Protein AF-A0A813E4D7-F1 (afdb_monomer)

pLDDT: mean 72.16, std 17.3, range [39.22, 97.69]

Sequence (214 aa):
DERDSQVSREAEGHELAAGGEGNDALRSAAAAAMRLCAADRNQAVPAAVQTLLAASEDPAEAAKMLASSVQAATSRLPAATAPLLAQVAQEIKDQQRSSSKVTQDDEDIDDDESDDQGGQHFMLGPIKVPLAMLISIANGLEPDDLTPAAGTCKSLCIAININLQYTYFLIRLLRLIVLGPELARAMGQEEESSSAGSSDGGESSTEASSGCHG

Radius of gyration: 27.21 Å; Cα contacts (8 Å, |Δi|>4): 88; chains: 1; bounding box: 74×68×94 Å

Organism: Polarella glacialis (NCBI:txid89957)

Solvent-accessible surface area (backbone atoms only — not comparable to full-atom values): 13618 Å² total; per-residue (Å²): 144,88,85,86,88,87,87,86,88,89,86,82,83,86,77,80,72,81,75,48,64,69,51,53,53,53,47,52,49,53,54,54,57,66,69,44,54,71,67,59,42,66,56,46,47,55,54,50,55,51,54,54,34,71,72,39,97,51,40,70,61,49,41,54,53,51,46,53,49,48,57,60,43,61,81,75,46,64,78,88,49,47,68,58,48,52,49,52,52,49,45,48,52,52,51,52,56,60,63,68,68,73,79,84,82,81,78,92,79,83,86,78,96,68,86,78,81,64,78,74,73,55,58,65,77,95,42,75,53,58,67,70,56,49,40,53,53,51,71,70,49,53,79,82,49,48,58,61,48,40,73,73,30,85,64,50,34,53,40,45,50,50,51,52,48,50,54,51,48,52,52,53,48,52,46,42,68,75,60,33,71,67,48,58,56,53,53,54,53,53,59,54,60,66,71,73,72,80,83,81,81,84,80,82,81,81,82,82,85,79,88,82,92,133

Mean predicted aligned error: 18.85 Å

Foldseek 3Di:
DPPDDPDDDDDDDPPDPPVPPVLVLLQVLLVLLVPDDPVLSLVLLLVLLVVLLVPDPHSLVSLVVQLVVLVVVCVSYDPVSVVSSVSNNVSSVVVNVVVVVPPDDDDDDDDDPDDCPPPDQDDPDPDRDDLVVLLVVLVPDDPVRLVVVCVPDPVNVVSNVVVVVVVVSVVVSSCCSNVPCVVVVVVVVVVVVVVVPDPDDPPDDDDDDDDDDD

Structure (mmCIF, N/CA/C/O backbone):
data_AF-A0A813E4D7-F1
#
_entry.id   AF-A0A813E4D7-F1
#
loop_
_atom_site.group_PDB
_atom_site.id
_atom_site.type_symbol
_atom_site.label_atom_id
_atom_site.label_alt_id
_atom_site.label_comp_id
_atom_site.label_asym_id
_atom_site.label_entity_id
_atom_site.label_seq_id
_atom_site.pdbx_PDB_ins_code
_atom_site.Cartn_x
_atom_site.Cartn_y
_atom_site.Cartn_z
_atom_site.occupancy
_atom_site.B_iso_or_equiv
_atom_site.auth_seq_id
_atom_site.auth_comp_id
_atom_site.auth_asym_id
_atom_site.auth_atom_id
_atom_site.pdbx_PDB_model_num
ATOM 1 N N . ASP A 1 1 ? -31.738 48.029 -35.192 1.00 53.16 1 ASP A N 1
ATOM 2 C CA . ASP A 1 1 ? -31.715 48.066 -33.724 1.00 53.16 1 ASP A CA 1
ATOM 3 C C . ASP A 1 1 ? -32.288 46.762 -33.171 1.00 53.16 1 ASP A C 1
ATOM 5 O O . ASP A 1 1 ? -33.331 46.763 -32.545 1.00 53.16 1 ASP A O 1
ATOM 9 N N . GLU A 1 2 ? -31.679 45.618 -33.522 1.00 51.72 2 GLU A N 1
ATOM 10 C CA . GLU A 1 2 ? -32.179 44.282 -33.123 1.00 51.72 2 GLU A CA 1
ATOM 11 C C . GLU A 1 2 ? -31.131 43.179 -33.417 1.00 51.72 2 GLU A C 1
ATOM 13 O O . GLU A 1 2 ? -31.387 42.215 -34.135 1.00 51.72 2 GLU A O 1
ATOM 18 N N . ARG A 1 3 ? -29.889 43.347 -32.938 1.00 51.50 3 ARG A N 1
ATOM 19 C CA . ARG A 1 3 ? -28.831 42.316 -33.035 1.00 51.50 3 ARG A CA 1
ATOM 20 C C . ARG A 1 3 ? -27.827 42.404 -31.882 1.00 51.50 3 ARG A C 1
ATOM 22 O O . ARG A 1 3 ? -26.655 42.639 -32.122 1.00 51.50 3 ARG A O 1
ATOM 29 N N . ASP A 1 4 ? -28.282 42.208 -30.651 1.00 55.97 4 ASP A N 1
ATOM 30 C CA . ASP A 1 4 ? -27.382 41.997 -29.508 1.00 55.97 4 ASP A CA 1
ATOM 31 C C . ASP A 1 4 ? -28.145 41.292 -28.385 1.00 55.97 4 ASP A C 1
ATOM 33 O O . ASP A 1 4 ? -28.748 41.956 -27.551 1.00 55.97 4 ASP A O 1
ATOM 37 N N . SER A 1 5 ? -28.207 39.950 -28.387 1.00 57.62 5 SER A N 1
ATOM 38 C CA . SER A 1 5 ? -28.670 39.203 -27.197 1.00 57.62 5 SER A CA 1
ATOM 39 C C . SER A 1 5 ? -28.467 37.677 -27.233 1.00 57.62 5 SER A C 1
ATOM 41 O O . SER A 1 5 ? -29.251 36.941 -26.640 1.00 57.62 5 SER A O 1
ATOM 43 N N . GLN A 1 6 ? -27.424 37.157 -27.889 1.00 52.34 6 GLN A N 1
ATOM 44 C CA . GLN A 1 6 ? -27.112 35.715 -27.839 1.00 52.34 6 GLN A CA 1
ATOM 45 C C . GLN A 1 6 ? -25.605 35.445 -27.760 1.00 52.34 6 GLN A C 1
ATOM 47 O O . GLN A 1 6 ? -25.018 34.895 -28.681 1.00 52.34 6 GLN A O 1
ATOM 52 N N . VAL A 1 7 ? -24.968 35.817 -26.648 1.00 55.00 7 VAL A N 1
ATOM 53 C CA . VAL A 1 7 ? -23.654 35.274 -26.254 1.00 55.00 7 VAL A CA 1
ATOM 54 C C . VAL A 1 7 ? -23.629 35.158 -24.733 1.00 55.00 7 VAL A C 1
ATOM 56 O O . VAL A 1 7 ? -23.126 36.040 -24.047 1.00 55.00 7 VAL A O 1
ATOM 59 N N . SER A 1 8 ? -24.260 34.128 -24.173 1.00 61.81 8 SER A N 1
ATOM 60 C CA . SER A 1 8 ? -24.086 33.734 -22.767 1.00 61.81 8 SER A CA 1
ATOM 61 C C . SER A 1 8 ? -24.769 32.391 -22.525 1.00 61.81 8 SER A C 1
ATOM 63 O O . SER A 1 8 ? -25.976 32.299 -22.741 1.00 61.81 8 SER A O 1
ATOM 65 N N . ARG A 1 9 ? -24.002 31.426 -21.992 1.00 53.41 9 ARG A N 1
ATOM 66 C CA . ARG A 1 9 ? -24.388 30.120 -21.402 1.00 53.41 9 ARG A CA 1
ATOM 67 C C . ARG A 1 9 ? -24.014 28.866 -22.192 1.00 53.41 9 ARG A C 1
ATOM 69 O O . ARG A 1 9 ? -24.889 28.078 -22.506 1.00 53.41 9 ARG A O 1
ATOM 76 N N . GLU A 1 10 ? -22.718 28.627 -22.372 1.00 49.84 10 GLU A N 1
ATOM 77 C CA . GLU A 1 10 ? -22.165 27.263 -22.480 1.00 49.84 10 GLU A CA 1
ATOM 78 C C . GLU A 1 10 ? -20.762 27.242 -21.844 1.00 49.84 10 GLU A C 1
ATOM 80 O O . GLU A 1 10 ? -19.757 27.193 -22.542 1.00 49.84 10 GLU A O 1
ATOM 85 N N . ALA A 1 11 ? -20.665 27.396 -20.517 1.00 55.44 11 ALA A N 1
ATOM 86 C CA . ALA A 1 11 ? -19.379 27.301 -19.806 1.00 55.44 11 ALA A CA 1
ATOM 87 C C . ALA A 1 11 ? -19.515 26.886 -18.327 1.00 55.44 11 ALA A C 1
ATOM 89 O O . ALA A 1 11 ? -18.731 27.322 -17.493 1.00 55.44 11 ALA A O 1
ATOM 90 N N . GLU A 1 12 ? -20.502 26.060 -17.977 1.00 54.22 12 GLU A N 1
ATOM 91 C CA . GLU A 1 12 ? -20.596 25.469 -16.634 1.00 54.22 12 GLU A CA 1
ATOM 92 C C . GLU A 1 12 ? -21.012 24.002 -16.775 1.00 54.22 12 GLU A C 1
ATOM 94 O O . GLU A 1 12 ? -22.124 23.714 -17.215 1.00 54.22 12 GLU A O 1
ATOM 99 N N . GLY A 1 13 ? -20.103 23.073 -16.458 1.00 46.56 13 GLY A N 1
ATOM 100 C CA . GLY A 1 13 ? -20.429 21.643 -16.455 1.00 46.56 13 GLY A CA 1
ATOM 101 C C . GLY A 1 13 ? -19.280 20.641 -16.600 1.00 46.56 13 GLY A C 1
ATOM 102 O O . GLY A 1 13 ? -19.564 19.470 -16.823 1.00 46.56 13 GLY A O 1
ATOM 103 N N . HIS A 1 14 ? -18.009 21.039 -16.487 1.00 39.22 14 HIS A N 1
ATOM 104 C CA . HIS A 1 14 ? -16.896 20.088 -16.344 1.00 39.22 14 HIS A CA 1
ATOM 105 C C . HIS A 1 14 ? -16.458 20.044 -14.873 1.00 39.22 14 HIS A C 1
ATOM 107 O O . HIS A 1 14 ? -15.438 20.592 -14.468 1.00 39.22 14 HIS A O 1
ATOM 113 N N . GLU A 1 15 ? -17.314 19.446 -14.046 1.00 43.62 15 GLU A N 1
ATOM 114 C CA . GLU A 1 15 ? -17.043 19.168 -12.638 1.00 43.62 15 GLU A CA 1
ATOM 115 C C . GLU A 1 15 ? -16.167 17.901 -12.548 1.00 43.62 15 GLU A C 1
ATOM 117 O O . GLU A 1 15 ? -16.651 16.775 -12.614 1.00 43.62 15 GLU A O 1
ATOM 122 N N . LEU A 1 16 ? -14.849 18.122 -12.519 1.00 42.53 16 LEU A N 1
ATOM 123 C CA . LEU A 1 16 ? -13.785 17.332 -11.876 1.00 42.53 16 LEU A CA 1
ATOM 124 C C . LEU A 1 16 ? -14.118 15.863 -11.519 1.00 42.53 16 LEU A C 1
ATOM 126 O O . LEU A 1 16 ? -14.364 15.517 -10.363 1.00 42.53 16 LEU A O 1
ATOM 130 N N . ALA A 1 17 ? -14.013 14.964 -12.501 1.00 45.81 17 ALA A N 1
ATOM 131 C CA . ALA A 1 17 ? -14.116 13.510 -12.316 1.00 45.81 17 ALA A CA 1
ATOM 132 C C . ALA A 1 17 ? -12.767 12.812 -11.995 1.00 45.81 17 ALA A C 1
ATOM 134 O O . ALA A 1 17 ? -12.674 11.588 -12.059 1.00 45.81 17 ALA A O 1
ATOM 135 N N . ALA A 1 18 ? -11.716 13.553 -11.621 1.00 50.88 18 ALA A N 1
ATOM 136 C CA . ALA A 1 18 ? -10.359 13.012 -11.428 1.00 50.88 18 ALA A CA 1
ATOM 137 C C . ALA A 1 18 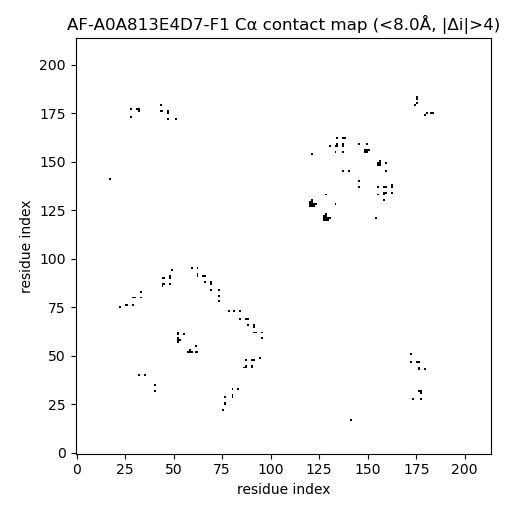? -10.164 12.185 -10.132 1.00 50.88 18 ALA A C 1
ATOM 139 O O . ALA A 1 18 ? -9.160 11.498 -9.962 1.00 50.88 18 ALA A O 1
ATOM 140 N N . GLY A 1 19 ? -11.136 12.185 -9.209 1.00 54.81 19 GLY A N 1
ATOM 141 C CA . GLY A 1 19 ? -11.093 11.382 -7.973 1.00 54.81 19 GLY A CA 1
ATOM 142 C C . GLY A 1 19 ? -11.593 9.931 -8.107 1.00 54.81 19 GLY A C 1
ATOM 143 O O . GLY A 1 19 ? -11.586 9.187 -7.118 1.00 54.81 19 GLY A O 1
ATOM 144 N N . GLY A 1 20 ? -12.078 9.527 -9.287 1.00 61.28 20 GLY A N 1
ATOM 145 C CA . GLY A 1 20 ? -12.737 8.233 -9.510 1.00 61.28 20 GLY A CA 1
ATOM 146 C C . GLY A 1 20 ? -11.776 7.052 -9.675 1.00 61.28 20 GLY A C 1
ATOM 147 O O . GLY A 1 20 ? -11.922 6.036 -8.996 1.00 61.28 20 GLY A O 1
ATOM 148 N N . GLU A 1 21 ? -10.739 7.196 -10.501 1.00 71.88 21 GLU A N 1
ATOM 149 C CA . GLU A 1 21 ? -9.915 6.056 -10.939 1.00 71.88 21 GLU A CA 1
ATOM 150 C C . GLU A 1 21 ? -9.160 5.372 -9.789 1.00 71.88 21 GLU A C 1
ATOM 152 O O . GLU A 1 21 ? -9.131 4.142 -9.688 1.00 71.88 21 GLU A O 1
ATOM 157 N N . GLY A 1 22 ? -8.621 6.152 -8.847 1.00 74.00 22 GLY A N 1
ATOM 158 C CA . GLY A 1 22 ? -7.945 5.603 -7.667 1.00 74.00 22 GLY A CA 1
ATOM 159 C C . GLY A 1 22 ? -8.893 4.854 -6.718 1.00 74.00 22 GLY A C 1
ATOM 160 O O . GLY A 1 22 ? -8.492 3.889 -6.064 1.00 74.00 22 GLY A O 1
ATOM 161 N N . ASN A 1 23 ? -10.166 5.263 -6.648 1.00 80.38 23 ASN A N 1
ATOM 162 C CA . ASN A 1 23 ? -11.187 4.565 -5.861 1.00 80.38 23 ASN A CA 1
ATOM 163 C C . ASN A 1 23 ? -11.533 3.204 -6.468 1.00 80.38 23 ASN A C 1
ATOM 165 O O . ASN A 1 23 ? -11.668 2.221 -5.733 1.00 80.38 23 ASN A O 1
ATOM 169 N N . ASP A 1 24 ? -11.659 3.146 -7.789 1.00 84.19 24 ASP A N 1
ATOM 170 C CA . ASP A 1 24 ? -12.064 1.936 -8.498 1.00 84.19 24 ASP A CA 1
ATOM 171 C C . ASP A 1 24 ? -10.963 0.877 -8.481 1.00 84.19 24 ASP A C 1
ATOM 173 O O . ASP A 1 24 ? -11.240 -0.296 -8.214 1.00 84.19 24 ASP A O 1
ATOM 177 N N . ALA A 1 25 ? -9.702 1.287 -8.641 1.00 81.88 25 ALA A N 1
ATOM 178 C CA . ALA A 1 25 ? -8.556 0.393 -8.496 1.00 81.88 25 ALA A CA 1
ATOM 179 C C . ALA A 1 25 ? -8.476 -0.211 -7.081 1.00 81.88 25 ALA A C 1
ATOM 181 O O . ALA A 1 25 ? -8.335 -1.428 -6.930 1.00 81.88 25 ALA A O 1
ATOM 182 N N . LEU A 1 26 ? -8.646 0.614 -6.038 1.00 84.88 26 LEU A N 1
ATOM 183 C CA . LEU A 1 26 ? -8.643 0.163 -4.643 1.00 84.88 26 LEU A CA 1
ATOM 184 C C . LEU A 1 26 ? -9.791 -0.818 -4.360 1.00 84.88 26 LEU A C 1
ATOM 186 O O . LEU A 1 26 ? -9.589 -1.847 -3.713 1.00 84.88 26 LEU A O 1
ATOM 190 N N . ARG A 1 27 ? -10.994 -0.532 -4.873 1.00 89.31 27 ARG A N 1
ATOM 191 C CA . ARG A 1 27 ? -12.163 -1.418 -4.751 1.00 89.31 27 ARG A CA 1
ATOM 192 C C . ARG A 1 27 ? -11.959 -2.739 -5.478 1.00 89.31 27 ARG A C 1
ATOM 194 O O . ARG A 1 27 ? -12.266 -3.789 -4.914 1.00 89.31 27 ARG A O 1
ATOM 201 N N . SER A 1 28 ? -11.421 -2.697 -6.693 1.00 90.19 28 SER A N 1
ATOM 202 C CA . SER A 1 28 ? -11.114 -3.885 -7.491 1.00 90.19 28 SER A CA 1
ATOM 203 C C . SER A 1 28 ? -10.091 -4.779 -6.787 1.00 90.19 28 SER A C 1
ATOM 205 O O . SER A 1 28 ? -10.312 -5.983 -6.639 1.00 90.19 28 SER A O 1
ATOM 207 N N . ALA A 1 29 ? -9.020 -4.188 -6.252 1.00 88.25 29 ALA A N 1
ATOM 208 C CA . ALA A 1 29 ? -7.998 -4.925 -5.523 1.00 88.25 29 ALA A CA 1
ATOM 209 C C . ALA A 1 29 ? -8.527 -5.519 -4.207 1.00 88.25 29 ALA A C 1
ATOM 211 O O . ALA A 1 29 ? -8.283 -6.690 -3.916 1.00 88.25 29 ALA A O 1
ATOM 212 N N . ALA A 1 30 ? -9.321 -4.761 -3.442 1.00 90.56 30 ALA A N 1
ATOM 213 C CA . ALA A 1 30 ? -9.962 -5.273 -2.233 1.00 90.56 30 ALA A CA 1
ATOM 214 C C . ALA A 1 30 ? -10.924 -6.431 -2.549 1.00 90.56 30 ALA A C 1
ATOM 216 O O . ALA A 1 30 ? -10.943 -7.437 -1.840 1.00 90.56 30 ALA A O 1
ATOM 217 N N . ALA A 1 31 ? -11.683 -6.336 -3.645 1.00 91.75 31 ALA A N 1
ATOM 218 C CA . ALA A 1 31 ? -12.546 -7.418 -4.104 1.00 91.75 31 ALA A CA 1
ATOM 219 C C . ALA A 1 31 ? -11.741 -8.665 -4.501 1.00 91.75 31 ALA A C 1
ATOM 221 O O . ALA A 1 31 ? -12.132 -9.775 -4.147 1.00 91.75 31 ALA A O 1
ATOM 222 N N . ALA A 1 32 ? -10.607 -8.502 -5.189 1.00 91.12 32 ALA A N 1
ATOM 223 C CA . ALA A 1 32 ? -9.713 -9.608 -5.527 1.00 91.12 32 ALA A CA 1
ATOM 224 C C . ALA A 1 32 ? -9.143 -10.288 -4.270 1.00 91.12 32 ALA A C 1
ATOM 226 O O . ALA A 1 32 ? -9.229 -11.509 -4.152 1.00 91.12 32 ALA A O 1
ATOM 227 N N . ALA A 1 33 ? -8.669 -9.515 -3.290 1.00 92.12 33 ALA A N 1
ATOM 228 C CA . ALA A 1 33 ? -8.157 -10.051 -2.029 1.00 92.12 33 ALA A CA 1
ATOM 229 C C . ALA A 1 33 ? -9.233 -10.809 -1.228 1.00 92.12 33 ALA A C 1
ATOM 231 O O . ALA A 1 33 ? -8.952 -11.830 -0.602 1.00 92.12 33 ALA A O 1
ATOM 232 N N . MET A 1 34 ? -10.489 -10.356 -1.281 1.00 95.06 34 MET A N 1
ATOM 233 C CA . MET A 1 34 ? -11.612 -11.042 -0.635 1.00 95.06 34 MET A CA 1
ATOM 234 C C . MET A 1 34 ? -12.033 -12.340 -1.339 1.00 95.06 34 MET A C 1
ATOM 236 O O . MET A 1 34 ? -12.688 -13.167 -0.704 1.00 95.06 34 MET A O 1
ATOM 240 N N . ARG A 1 35 ? -11.660 -12.546 -2.612 1.00 96.00 35 ARG A N 1
ATOM 241 C CA . ARG A 1 35 ? -11.868 -13.824 -3.324 1.00 96.00 35 ARG A CA 1
ATOM 242 C C . ARG A 1 35 ? -10.864 -14.898 -2.911 1.00 96.00 35 ARG A C 1
ATOM 244 O O . ARG A 1 35 ? -11.140 -16.075 -3.125 1.00 96.00 35 ARG A O 1
ATOM 251 N N . LEU A 1 36 ? -9.733 -14.514 -2.318 1.00 93.25 36 LEU A N 1
ATOM 252 C CA . LEU A 1 36 ? -8.792 -15.469 -1.744 1.00 93.25 36 LEU A CA 1
ATOM 253 C C . LEU A 1 36 ? -9.431 -16.179 -0.550 1.00 93.25 36 LEU A C 1
ATOM 255 O O . LEU A 1 36 ? -10.150 -15.570 0.261 1.00 93.25 36 LEU A O 1
AT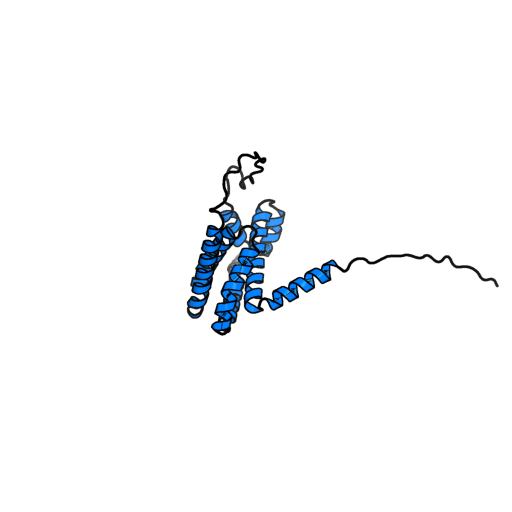OM 259 N N . CYS A 1 37 ? -9.130 -17.471 -0.416 1.00 96.25 37 CYS A N 1
ATOM 260 C CA . CYS A 1 37 ? -9.562 -18.212 0.754 1.00 96.25 37 CYS A CA 1
ATOM 261 C C . CYS A 1 37 ? -8.906 -17.621 2.017 1.00 96.25 37 CYS A C 1
ATOM 263 O O . CYS A 1 37 ? -7.867 -16.958 1.960 1.00 96.25 37 CYS A O 1
ATOM 265 N N . ALA A 1 38 ? -9.539 -17.811 3.176 1.00 94.25 38 ALA A N 1
ATOM 266 C CA . ALA A 1 38 ? -9.067 -17.192 4.414 1.00 94.25 38 ALA A CA 1
ATOM 267 C C . ALA A 1 38 ? -7.637 -17.629 4.783 1.00 94.25 38 ALA A C 1
ATOM 269 O O . ALA A 1 38 ? -6.872 -16.810 5.280 1.00 94.25 38 ALA A O 1
ATOM 270 N N . ALA A 1 39 ? -7.272 -18.886 4.506 1.00 94.69 39 ALA A N 1
ATOM 271 C CA . ALA A 1 39 ? -5.929 -19.402 4.761 1.00 94.69 39 ALA A CA 1
ATOM 272 C C . ALA A 1 39 ? -4.870 -18.660 3.929 1.00 94.69 39 ALA A C 1
ATOM 274 O O . ALA A 1 39 ? -3.937 -18.102 4.503 1.00 94.69 39 ALA A O 1
ATOM 275 N N . ASP A 1 40 ? -5.073 -18.561 2.611 1.00 94.94 40 ASP A N 1
ATOM 276 C CA . ASP A 1 40 ? -4.145 -17.868 1.708 1.00 94.94 40 ASP A CA 1
ATOM 277 C C . ASP A 1 40 ? -4.011 -16.393 2.078 1.00 94.94 40 ASP A C 1
ATOM 279 O O . ASP A 1 40 ? -2.912 -15.850 2.130 1.00 94.94 40 ASP A O 1
ATOM 283 N N . ARG A 1 41 ? -5.131 -15.740 2.404 1.00 94.88 41 ARG A N 1
ATOM 284 C CA . ARG A 1 41 ? -5.137 -14.336 2.823 1.00 94.88 41 ARG A CA 1
ATOM 285 C C . ARG A 1 41 ? -4.347 -14.124 4.113 1.00 94.88 41 ARG A C 1
ATOM 287 O O . ARG A 1 41 ? -3.557 -13.189 4.193 1.00 94.88 41 ARG A O 1
ATOM 294 N N . ASN A 1 42 ? -4.537 -15.002 5.098 1.00 93.62 42 ASN A N 1
ATOM 295 C CA . ASN A 1 42 ? -3.839 -14.927 6.379 1.00 93.62 42 ASN A CA 1
ATOM 296 C C . ASN A 1 42 ? -2.329 -15.126 6.242 1.00 93.62 42 ASN A C 1
ATOM 298 O O . ASN A 1 42 ? -1.582 -14.586 7.049 1.00 93.62 42 ASN A O 1
ATOM 302 N N . GLN A 1 43 ? -1.887 -15.871 5.230 1.00 94.31 43 GLN A N 1
ATOM 303 C CA . GLN A 1 43 ? -0.472 -16.032 4.916 1.00 94.31 43 GLN A CA 1
ATOM 304 C C . GLN A 1 43 ? 0.073 -14.873 4.068 1.00 94.31 43 GLN A C 1
ATOM 306 O O . GLN A 1 43 ? 1.193 -14.415 4.289 1.00 94.31 43 GLN A O 1
ATOM 311 N N . ALA A 1 44 ? -0.711 -14.384 3.105 1.00 92.75 44 ALA A N 1
ATOM 312 C CA . ALA A 1 44 ? -0.288 -13.352 2.166 1.00 92.75 44 ALA A CA 1
ATOM 313 C C . ALA A 1 44 ? -0.169 -11.966 2.814 1.00 92.75 44 ALA A C 1
ATOM 315 O O . ALA A 1 44 ? 0.738 -11.215 2.465 1.00 92.75 44 ALA A O 1
ATOM 316 N N . VAL A 1 45 ? -1.058 -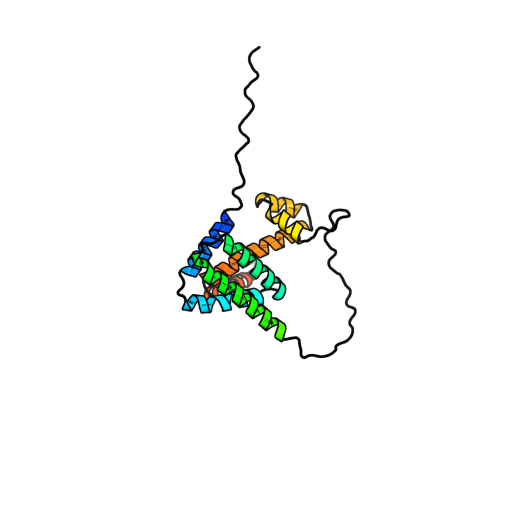11.619 3.753 1.00 95.81 45 VAL A N 1
ATOM 317 C CA . VAL A 1 45 ? -1.067 -10.288 4.384 1.00 95.81 45 VAL A CA 1
ATOM 318 C C . VAL A 1 45 ? 0.241 -9.988 5.138 1.00 95.81 45 VAL A C 1
ATOM 320 O O . VAL A 1 45 ? 0.848 -8.964 4.818 1.00 95.81 45 VAL A O 1
ATOM 323 N N . PRO A 1 46 ? 0.738 -10.853 6.049 1.00 95.56 46 PRO A N 1
ATOM 324 C CA . PRO A 1 46 ? 2.028 -10.648 6.713 1.00 95.56 46 PRO A CA 1
ATOM 325 C C . PRO A 1 46 ? 3.192 -10.490 5.739 1.00 95.56 46 PRO A C 1
ATOM 327 O O . PRO A 1 46 ? 3.949 -9.524 5.822 1.00 95.56 46 PRO A O 1
ATOM 330 N N . ALA A 1 47 ? 3.286 -11.393 4.759 1.00 92.44 47 ALA A N 1
ATOM 331 C CA . ALA A 1 47 ? 4.353 -11.363 3.767 1.00 92.44 47 ALA A CA 1
ATOM 332 C C . ALA A 1 47 ? 4.328 -10.071 2.933 1.00 92.44 47 ALA A C 1
ATOM 334 O O . ALA A 1 47 ? 5.377 -9.477 2.682 1.00 92.44 47 ALA A O 1
ATOM 335 N N . ALA A 1 48 ? 3.142 -9.604 2.534 1.00 93.25 48 ALA A N 1
ATOM 336 C CA . ALA A 1 48 ? 2.995 -8.374 1.764 1.00 93.25 48 ALA A CA 1
ATOM 337 C C . ALA A 1 48 ? 3.391 -7.136 2.579 1.00 93.25 48 ALA A C 1
ATOM 339 O O . ALA A 1 48 ? 4.145 -6.303 2.080 1.00 93.25 48 ALA A O 1
ATOM 340 N N . VAL A 1 49 ? 2.936 -7.026 3.834 1.00 95.38 49 VAL A N 1
ATOM 341 C CA . VAL A 1 49 ? 3.304 -5.902 4.712 1.00 95.38 49 VAL A CA 1
ATOM 342 C C . VAL A 1 49 ? 4.810 -5.890 4.959 1.00 95.38 49 VAL A C 1
ATOM 344 O O . VAL A 1 49 ? 5.444 -4.855 4.773 1.00 95.38 49 VAL A O 1
ATOM 347 N N . GLN A 1 50 ? 5.400 -7.038 5.297 1.00 94.75 50 GLN A N 1
ATOM 348 C CA . GLN A 1 50 ? 6.843 -7.153 5.499 1.00 94.75 50 GLN A CA 1
ATOM 349 C C . GLN A 1 50 ? 7.628 -6.749 4.245 1.00 94.75 50 GLN A C 1
ATOM 351 O O . GLN A 1 50 ? 8.570 -5.969 4.344 1.00 94.75 50 GLN A O 1
ATOM 356 N N . THR A 1 51 ? 7.221 -7.234 3.068 1.00 90.69 51 THR A N 1
ATOM 357 C CA . THR A 1 51 ? 7.890 -6.922 1.795 1.00 90.69 51 THR A CA 1
ATOM 358 C C . THR A 1 51 ? 7.896 -5.421 1.510 1.00 90.69 51 THR A C 1
ATOM 360 O O . THR A 1 51 ? 8.911 -4.888 1.076 1.00 90.69 51 THR A O 1
ATOM 363 N N . LEU A 1 52 ? 6.792 -4.718 1.778 1.00 88.81 52 LEU A N 1
ATOM 364 C CA . LEU A 1 52 ? 6.736 -3.268 1.576 1.00 88.81 52 LEU A CA 1
ATOM 365 C C . LEU A 1 52 ? 7.654 -2.504 2.507 1.00 88.81 52 LEU A C 1
ATOM 367 O O . LEU A 1 52 ? 8.328 -1.577 2.072 1.00 88.81 52 LEU A O 1
ATOM 371 N N . LEU A 1 53 ? 7.618 -2.855 3.791 1.00 94.25 53 LEU A N 1
ATOM 372 C CA . LEU A 1 53 ? 8.401 -2.152 4.793 1.00 94.25 53 LEU A CA 1
ATOM 373 C C . LEU A 1 53 ? 9.890 -2.397 4.555 1.00 94.25 53 LEU A C 1
ATOM 375 O O . LEU A 1 53 ? 10.666 -1.454 4.620 1.00 94.25 53 LEU A O 1
ATOM 379 N N . ALA A 1 54 ? 10.270 -3.624 4.187 1.00 91.69 54 ALA A N 1
ATOM 380 C CA . ALA A 1 54 ? 11.643 -3.974 3.831 1.00 91.69 54 ALA A CA 1
ATOM 381 C C . ALA A 1 54 ? 12.136 -3.294 2.542 1.00 91.69 54 ALA A C 1
ATOM 383 O O . ALA A 1 54 ? 13.335 -3.100 2.380 1.00 91.69 54 ALA A O 1
ATOM 384 N N . ALA A 1 55 ? 11.232 -2.940 1.623 1.00 89.50 55 ALA A N 1
ATOM 385 C CA . ALA A 1 55 ? 11.573 -2.214 0.401 1.00 89.50 55 ALA A CA 1
ATOM 386 C C . ALA A 1 55 ? 11.706 -0.693 0.606 1.00 89.50 55 ALA A C 1
ATOM 388 O O . ALA A 1 55 ? 12.075 0.009 -0.334 1.00 89.50 55 ALA A O 1
ATOM 389 N N . SER A 1 56 ? 11.367 -0.170 1.787 1.00 92.88 56 SER A N 1
ATOM 390 C CA . SER A 1 56 ? 11.461 1.257 2.089 1.00 92.88 56 SER A CA 1
ATOM 391 C C . SER A 1 56 ? 12.801 1.606 2.732 1.00 92.88 56 SER A C 1
ATOM 393 O O . SER A 1 56 ? 13.294 0.869 3.582 1.00 92.88 56 SER A O 1
ATOM 395 N N . GLU A 1 57 ? 13.355 2.762 2.363 1.00 93.38 57 GLU A N 1
ATOM 396 C CA . GLU A 1 57 ? 14.548 3.331 3.005 1.00 93.38 57 GLU A CA 1
ATOM 397 C C . GLU A 1 57 ? 14.291 3.695 4.478 1.00 93.38 57 GLU A C 1
ATOM 399 O O . GLU A 1 57 ? 15.183 3.551 5.310 1.00 93.38 57 GLU A O 1
ATOM 404 N N . ASP A 1 58 ? 13.059 4.106 4.812 1.00 92.31 58 ASP A N 1
ATOM 405 C CA . ASP A 1 58 ? 12.602 4.368 6.182 1.00 92.31 58 ASP A CA 1
ATOM 406 C C . ASP A 1 58 ? 11.358 3.514 6.500 1.00 92.31 58 ASP A C 1
ATOM 408 O O . ASP A 1 58 ? 10.210 3.947 6.308 1.00 92.31 58 ASP A O 1
ATOM 412 N N . PRO A 1 59 ? 11.558 2.288 7.019 1.00 91.94 59 PRO A N 1
ATOM 413 C CA . PRO A 1 59 ? 10.463 1.388 7.365 1.00 91.94 59 PRO A CA 1
ATOM 414 C C . PRO A 1 59 ? 9.500 1.966 8.413 1.00 91.94 59 PRO A C 1
ATOM 416 O O . PRO A 1 59 ? 8.313 1.622 8.422 1.00 91.94 59 PRO A O 1
ATOM 419 N N . ALA A 1 60 ? 9.975 2.841 9.306 1.00 92.69 60 ALA A N 1
ATOM 420 C CA . ALA A 1 60 ? 9.156 3.400 10.376 1.00 92.69 60 ALA A CA 1
ATOM 421 C C . ALA A 1 60 ? 8.161 4.429 9.830 1.00 92.69 60 ALA A C 1
ATOM 423 O O . ALA A 1 60 ? 6.977 4.394 10.190 1.00 92.69 60 ALA A O 1
ATOM 424 N N . GLU A 1 61 ? 8.614 5.314 8.943 1.00 91.69 61 GLU A N 1
ATOM 425 C CA . GLU A 1 61 ? 7.743 6.277 8.274 1.00 91.69 61 GLU A CA 1
ATOM 426 C C . GLU A 1 61 ? 6.801 5.586 7.281 1.00 91.69 61 GLU A C 1
ATOM 428 O O . GLU A 1 61 ? 5.591 5.843 7.293 1.00 91.69 61 GLU A O 1
ATOM 433 N N . ALA A 1 62 ? 7.301 4.609 6.516 1.00 92.69 62 ALA A N 1
ATOM 434 C CA . ALA A 1 62 ? 6.475 3.787 5.633 1.00 92.69 62 ALA A CA 1
ATOM 435 C C . ALA A 1 62 ? 5.324 3.100 6.382 1.00 92.69 62 ALA A C 1
ATOM 437 O O . ALA A 1 62 ? 4.180 3.119 5.919 1.00 92.69 62 ALA A O 1
ATOM 438 N N . ALA A 1 63 ? 5.584 2.561 7.576 1.00 95.31 63 ALA A N 1
ATOM 439 C CA . ALA A 1 63 ? 4.553 1.947 8.406 1.00 95.31 63 ALA A CA 1
ATOM 440 C C . ALA A 1 63 ? 3.468 2.948 8.850 1.00 95.31 63 ALA A C 1
ATOM 442 O O . ALA A 1 63 ? 2.279 2.622 8.798 1.00 95.31 63 ALA A O 1
ATOM 443 N N . LYS A 1 64 ? 3.833 4.181 9.236 1.00 93.81 64 LYS A N 1
ATOM 444 C CA . LYS A 1 64 ? 2.852 5.226 9.602 1.00 93.81 64 LYS A CA 1
ATOM 445 C C . LYS A 1 64 ? 1.979 5.628 8.415 1.00 93.81 64 LYS A C 1
ATOM 447 O O . LYS A 1 64 ? 0.759 5.780 8.557 1.00 93.81 64 LYS A O 1
ATOM 452 N N . MET A 1 65 ? 2.587 5.780 7.242 1.00 90.31 65 MET A N 1
ATOM 453 C CA . MET A 1 65 ? 1.869 6.129 6.017 1.00 90.31 65 MET A CA 1
ATOM 454 C C . MET A 1 65 ? 0.928 5.015 5.573 1.00 90.31 65 MET A C 1
ATOM 456 O O . MET A 1 65 ? -0.225 5.276 5.215 1.00 90.31 65 MET A O 1
ATOM 460 N N . LEU A 1 66 ? 1.381 3.763 5.659 1.00 92.38 66 LEU A N 1
ATOM 461 C CA . LEU A 1 66 ? 0.562 2.602 5.339 1.00 92.38 66 LEU A CA 1
ATOM 462 C C . LEU A 1 66 ? -0.623 2.484 6.308 1.00 92.38 66 LEU A C 1
ATOM 464 O O . LEU A 1 66 ? -1.755 2.292 5.867 1.00 92.38 66 LEU A O 1
ATOM 468 N N . ALA A 1 67 ? -0.404 2.700 7.609 1.00 95.75 67 ALA A N 1
ATOM 469 C CA . ALA A 1 67 ? -1.475 2.716 8.606 1.00 95.75 67 ALA A CA 1
ATOM 470 C C . ALA A 1 67 ? -2.525 3.805 8.316 1.00 95.75 67 ALA A C 1
ATOM 472 O O . ALA A 1 67 ? -3.728 3.530 8.335 1.00 95.75 67 ALA A O 1
ATOM 473 N N . SER A 1 68 ? -2.079 5.018 7.980 1.00 92.75 68 SER A N 1
ATOM 474 C CA . SER A 1 68 ? -2.963 6.135 7.614 1.00 92.75 68 SER A CA 1
ATOM 475 C C . SER A 1 68 ? -3.774 5.826 6.350 1.00 92.75 68 SER A C 1
ATOM 477 O O . SER A 1 68 ? -4.976 6.092 6.286 1.00 92.75 68 SER A O 1
ATOM 479 N N . SER A 1 69 ? -3.144 5.185 5.363 1.00 91.19 69 SER A N 1
ATOM 480 C CA . SER A 1 69 ? -3.790 4.772 4.113 1.00 91.19 69 SER A CA 1
ATOM 481 C C . SER A 1 69 ? -4.854 3.694 4.339 1.00 91.19 69 SER A C 1
ATOM 483 O O . SER A 1 69 ? -5.952 3.786 3.790 1.00 91.19 69 SER A O 1
ATOM 485 N N . VAL A 1 70 ? -4.582 2.703 5.193 1.00 94.88 70 VAL A N 1
ATOM 486 C CA . VAL A 1 70 ? -5.555 1.662 5.573 1.00 94.88 70 VAL A CA 1
ATOM 487 C C . VAL A 1 70 ? -6.752 2.270 6.311 1.00 94.88 70 VAL A C 1
ATOM 489 O O . VAL A 1 70 ? -7.904 1.911 6.043 1.00 94.88 70 VAL A O 1
ATOM 492 N N . GLN A 1 71 ? -6.510 3.243 7.192 1.00 94.81 71 GLN A N 1
ATOM 493 C CA . GLN A 1 71 ? -7.580 3.972 7.871 1.00 94.81 71 GLN A CA 1
ATOM 494 C C . GLN A 1 71 ? -8.457 4.740 6.873 1.00 94.81 71 GLN A C 1
ATOM 496 O O . GLN A 1 71 ? -9.682 4.630 6.925 1.00 94.81 71 GLN A O 1
ATOM 501 N N . ALA A 1 72 ? -7.852 5.454 5.920 1.00 91.00 72 ALA A N 1
ATOM 502 C CA . ALA A 1 72 ? -8.585 6.158 4.870 1.00 91.00 72 ALA A CA 1
ATOM 503 C C . ALA A 1 72 ? -9.359 5.200 3.943 1.00 91.00 72 ALA A C 1
ATOM 505 O O . ALA A 1 72 ? -10.469 5.506 3.512 1.00 91.00 72 ALA A O 1
ATOM 506 N N . ALA A 1 73 ? -8.813 4.015 3.657 1.00 92.94 73 ALA A N 1
ATOM 507 C CA . ALA A 1 73 ? -9.487 2.995 2.855 1.00 92.94 73 ALA A CA 1
ATOM 508 C C . ALA A 1 73 ? -10.740 2.430 3.549 1.00 92.94 73 ALA A C 1
ATOM 510 O O . ALA A 1 73 ? -11.695 2.046 2.874 1.00 92.94 73 ALA A O 1
ATOM 511 N N . THR A 1 74 ? -10.772 2.430 4.886 1.00 94.56 74 THR A N 1
ATOM 512 C CA . THR A 1 74 ? -11.884 1.879 5.679 1.00 94.56 74 THR A CA 1
ATOM 513 C C . THR A 1 74 ? -13.210 2.600 5.420 1.00 94.56 74 THR A C 1
ATOM 515 O O . THR A 1 74 ? -14.253 1.954 5.405 1.00 94.56 74 THR A O 1
ATOM 518 N N . SER A 1 75 ? -13.196 3.912 5.161 1.00 94.56 75 SER A N 1
ATOM 519 C CA . SER A 1 75 ? -14.414 4.673 4.835 1.00 94.56 75 SER A CA 1
ATOM 520 C C . SER A 1 75 ? -14.834 4.567 3.363 1.00 94.56 75 SER A C 1
ATOM 522 O O . SER A 1 75 ? -15.974 4.879 3.025 1.00 94.56 75 SER A O 1
ATOM 524 N N . ARG A 1 76 ? -13.925 4.137 2.478 1.00 93.38 76 ARG A N 1
ATOM 525 C CA . ARG A 1 76 ? -14.116 4.117 1.014 1.00 93.38 76 ARG A CA 1
ATOM 526 C C . ARG A 1 76 ? -14.512 2.741 0.477 1.00 93.38 76 ARG A C 1
ATOM 528 O O . ARG A 1 76 ? -15.102 2.651 -0.609 1.00 93.38 76 ARG A O 1
ATOM 535 N N . LEU A 1 77 ? -14.164 1.686 1.212 1.00 94.06 77 LEU A N 1
ATOM 536 C CA . LEU A 1 77 ? -14.387 0.293 0.845 1.00 94.06 77 LEU A CA 1
ATOM 537 C C . LEU A 1 77 ? -15.673 -0.287 1.465 1.00 94.06 77 LEU A C 1
ATOM 539 O O . LEU A 1 77 ? -16.156 0.210 2.482 1.00 94.06 77 LEU A O 1
ATOM 543 N N . PRO A 1 78 ? -16.252 -1.346 0.865 1.00 95.81 78 PRO A N 1
ATOM 544 C CA . PRO A 1 78 ? -17.425 -2.016 1.421 1.00 95.81 78 PRO A CA 1
ATOM 545 C C . PRO A 1 78 ? -17.158 -2.591 2.818 1.00 95.81 78 PRO A C 1
ATOM 547 O O . PRO A 1 78 ? -16.105 -3.171 3.056 1.00 95.81 78 PRO A O 1
ATOM 550 N N . ALA A 1 79 ? -18.151 -2.565 3.713 1.00 96.25 79 ALA A N 1
ATOM 551 C CA . ALA A 1 79 ? -18.013 -3.084 5.083 1.00 96.25 79 ALA A CA 1
ATOM 552 C C . ALA A 1 79 ? -17.525 -4.548 5.159 1.00 96.25 79 ALA A C 1
ATOM 554 O O . ALA A 1 79 ? -16.865 -4.938 6.120 1.00 96.25 79 ALA A O 1
ATOM 555 N N . ALA A 1 80 ? -17.790 -5.353 4.124 1.00 95.69 80 ALA A N 1
ATOM 556 C CA . ALA A 1 80 ? -17.300 -6.726 4.018 1.00 95.69 80 ALA A CA 1
ATOM 557 C C . ALA A 1 80 ? -15.759 -6.842 4.011 1.00 95.69 80 ALA A C 1
ATOM 559 O O . ALA A 1 80 ? -15.237 -7.897 4.363 1.00 95.69 80 ALA A O 1
ATOM 560 N N . THR A 1 81 ? -15.022 -5.785 3.644 1.00 96.00 81 THR A N 1
ATOM 561 C CA . THR A 1 81 ? -13.548 -5.770 3.646 1.00 96.00 81 THR A CA 1
ATOM 562 C C . THR A 1 81 ? -12.958 -5.389 5.005 1.00 96.00 81 THR A C 1
ATOM 564 O O . THR A 1 81 ? -11.743 -5.471 5.178 1.00 96.00 81 THR A O 1
ATOM 567 N N . ALA A 1 82 ? -13.781 -4.985 5.981 1.00 96.31 82 ALA A N 1
ATOM 568 C CA . ALA A 1 82 ? -13.310 -4.524 7.287 1.00 96.31 82 ALA A CA 1
ATOM 569 C C . ALA A 1 82 ? -12.398 -5.533 8.019 1.00 96.31 82 ALA A C 1
ATOM 571 O O . ALA A 1 82 ? -11.373 -5.098 8.544 1.00 96.31 82 ALA A O 1
ATOM 572 N N . PRO A 1 83 ? -12.663 -6.859 8.015 1.00 95.81 83 PRO A N 1
ATOM 573 C CA . PRO A 1 83 ? -11.767 -7.823 8.659 1.00 95.81 83 PRO A CA 1
ATOM 574 C C . PRO A 1 83 ? -10.372 -7.866 8.025 1.00 95.81 83 PRO A C 1
ATOM 576 O O . PRO A 1 83 ? -9.378 -7.970 8.736 1.00 95.81 83 PRO A O 1
ATOM 579 N N . LEU A 1 84 ? -10.291 -7.739 6.695 1.00 95.94 84 LEU A N 1
ATOM 580 C CA . LEU A 1 84 ? -9.021 -7.705 5.969 1.00 95.94 84 LEU A CA 1
ATOM 581 C C . LEU A 1 84 ? -8.236 -6.427 6.293 1.00 95.94 84 LEU A C 1
ATOM 583 O O . LEU A 1 84 ? -7.047 -6.495 6.580 1.00 95.94 84 LEU A O 1
ATOM 587 N N . LEU A 1 85 ? -8.898 -5.267 6.302 1.00 96.62 85 LEU A N 1
ATOM 588 C CA . LEU A 1 85 ? -8.248 -3.998 6.652 1.00 96.62 85 LEU A CA 1
ATOM 589 C C . LEU A 1 85 ? -7.773 -3.981 8.111 1.00 96.62 85 LEU A C 1
ATOM 591 O O . LEU A 1 85 ? -6.677 -3.503 8.392 1.00 96.62 85 LEU A O 1
ATOM 595 N N . ALA A 1 86 ? -8.560 -4.547 9.030 1.00 97.00 86 ALA A N 1
ATOM 596 C CA . ALA A 1 86 ? -8.168 -4.696 10.429 1.00 97.00 86 ALA A CA 1
ATOM 597 C C . ALA A 1 86 ? -6.937 -5.601 10.582 1.00 97.00 86 ALA A C 1
ATOM 599 O O . ALA A 1 86 ? -6.039 -5.280 11.357 1.00 97.00 86 ALA A O 1
ATOM 600 N N . GLN A 1 87 ? -6.867 -6.691 9.813 1.00 97.00 87 GLN A N 1
ATOM 601 C CA . GLN A 1 87 ? -5.711 -7.583 9.788 1.00 97.00 87 GLN A CA 1
ATOM 602 C C . GLN A 1 87 ? -4.453 -6.876 9.272 1.00 97.00 87 GLN A C 1
ATOM 604 O O . GLN A 1 87 ? -3.413 -6.954 9.916 1.00 97.00 87 GLN A O 1
ATOM 609 N N . VAL A 1 88 ? -4.552 -6.133 8.165 1.00 96.88 88 VAL A N 1
ATOM 610 C CA . VAL A 1 88 ? -3.430 -5.337 7.638 1.00 96.88 88 VAL A CA 1
ATOM 611 C C . VAL A 1 88 ? -2.975 -4.298 8.669 1.00 96.88 88 VAL A C 1
ATOM 613 O O . VAL A 1 88 ? -1.785 -4.178 8.939 1.00 96.88 88 VAL A O 1
ATOM 616 N N . ALA A 1 89 ? -3.908 -3.576 9.297 1.00 97.25 89 ALA A N 1
ATOM 617 C CA . ALA A 1 89 ? -3.584 -2.588 10.327 1.00 97.25 89 ALA A CA 1
ATOM 618 C C . ALA A 1 89 ? -2.908 -3.209 11.561 1.00 97.25 89 ALA A C 1
ATOM 620 O O . ALA A 1 89 ? -2.057 -2.569 12.180 1.00 97.25 89 ALA A O 1
ATOM 621 N N . GLN A 1 90 ? -3.297 -4.429 11.936 1.00 97.69 90 GLN A N 1
ATOM 622 C CA . GLN A 1 90 ? -2.681 -5.158 13.040 1.00 97.69 90 GLN A CA 1
ATOM 623 C C . GLN A 1 90 ? -1.256 -5.597 12.687 1.00 97.69 90 GLN A C 1
ATOM 625 O O . GLN A 1 90 ? -0.339 -5.337 13.459 1.00 97.69 90 GLN A O 1
ATOM 630 N N . GLU A 1 91 ? -1.058 -6.150 11.493 1.00 97.56 91 GLU A N 1
ATOM 631 C CA . GLU A 1 91 ? 0.256 -6.581 11.018 1.00 97.56 91 GLU A CA 1
ATOM 632 C C . GLU A 1 91 ? 1.260 -5.421 10.965 1.00 97.56 91 GLU A C 1
ATOM 634 O O . GLU A 1 91 ? 2.387 -5.549 11.432 1.00 97.56 91 GLU A O 1
ATOM 639 N N . ILE A 1 92 ? 0.839 -4.243 10.490 1.00 96.62 92 ILE A N 1
ATOM 640 C CA . ILE A 1 92 ? 1.687 -3.038 10.479 1.00 96.62 92 ILE A CA 1
ATOM 641 C C . ILE A 1 92 ? 2.173 -2.690 11.893 1.00 96.62 92 ILE A C 1
ATOM 643 O O . ILE A 1 92 ? 3.348 -2.379 12.088 1.00 96.62 92 ILE A O 1
ATOM 647 N N . LYS A 1 93 ? 1.289 -2.772 12.897 1.00 96.62 93 LYS A N 1
ATOM 648 C CA . LYS A 1 93 ? 1.650 -2.508 14.300 1.00 96.62 93 LYS A CA 1
ATOM 649 C C . LYS A 1 93 ? 2.623 -3.550 14.844 1.00 96.62 93 LYS A C 1
ATOM 651 O O . LYS A 1 93 ? 3.513 -3.202 15.620 1.00 96.62 93 LYS A O 1
ATOM 656 N N . ASP A 1 94 ? 2.452 -4.810 14.463 1.00 96.00 94 ASP A N 1
ATOM 657 C CA . ASP A 1 94 ? 3.313 -5.898 14.919 1.00 96.00 94 ASP A CA 1
ATOM 658 C C . ASP A 1 94 ? 4.719 -5.799 14.299 1.00 96.00 94 ASP A C 1
ATOM 660 O O . ASP A 1 94 ? 5.714 -5.984 15.007 1.00 96.00 94 ASP A O 1
ATOM 664 N N . GLN A 1 95 ? 4.828 -5.366 13.038 1.00 93.94 95 GLN A N 1
ATOM 665 C CA . GLN A 1 95 ? 6.112 -5.042 12.400 1.00 93.94 95 GLN A CA 1
ATOM 666 C C . GLN A 1 95 ? 6.810 -3.852 13.079 1.00 93.94 95 GLN A C 1
ATOM 668 O O . GLN A 1 95 ? 8.000 -3.928 13.385 1.00 93.94 95 GLN A O 1
ATOM 673 N N . GLN A 1 96 ? 6.073 -2.786 13.417 1.00 93.06 96 GLN A N 1
ATOM 674 C CA . GLN A 1 96 ? 6.632 -1.643 14.156 1.00 93.06 96 GLN A CA 1
ATOM 675 C C . GLN A 1 96 ? 7.196 -2.059 15.522 1.00 93.06 96 GLN A C 1
ATOM 677 O O . GLN A 1 96 ? 8.309 -1.677 15.876 1.00 93.06 96 GLN A O 1
ATOM 682 N N . ARG A 1 97 ? 6.464 -2.889 16.277 1.00 91.81 97 ARG A N 1
ATOM 683 C CA . ARG A 1 97 ? 6.923 -3.410 17.578 1.00 91.81 97 ARG A CA 1
ATOM 684 C C . ARG A 1 97 ? 8.157 -4.294 17.458 1.00 91.81 97 ARG A C 1
ATOM 686 O O . ARG A 1 97 ? 9.017 -4.255 18.335 1.00 91.81 97 ARG A O 1
ATOM 693 N N . SER A 1 98 ? 8.223 -5.093 16.398 1.00 88.12 98 SER A N 1
ATOM 694 C CA . SER A 1 98 ? 9.351 -5.990 16.142 1.00 88.12 98 SER A CA 1
ATOM 695 C C . SER A 1 98 ? 10.612 -5.200 15.788 1.00 88.12 98 S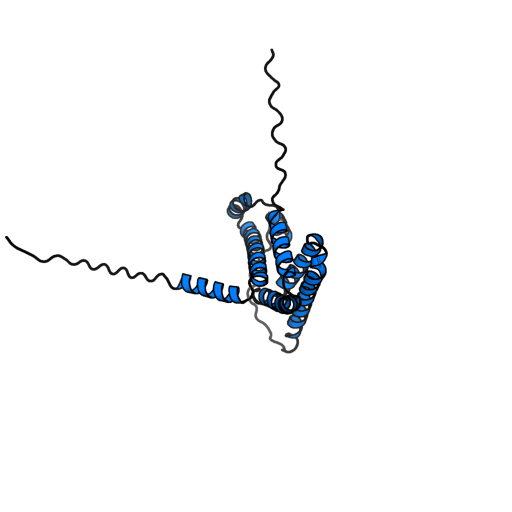ER A C 1
ATOM 697 O O . SER A 1 98 ? 11.689 -5.526 16.277 1.00 88.12 98 SER A O 1
ATOM 699 N N . SER A 1 99 ? 10.469 -4.109 15.029 1.00 81.56 99 SER A N 1
ATOM 700 C CA . SER A 1 99 ? 11.585 -3.234 14.658 1.00 81.56 99 SER A CA 1
ATOM 701 C C . SER A 1 99 ? 12.130 -2.412 15.833 1.00 81.56 99 SER A C 1
ATOM 703 O O . SER A 1 99 ? 13.331 -2.176 15.900 1.00 81.56 99 SER A O 1
ATOM 705 N N . SER A 1 100 ? 11.287 -2.000 16.790 1.00 73.31 100 SER A N 1
ATOM 706 C CA . SER A 1 100 ? 11.735 -1.229 17.965 1.00 73.31 100 SER A CA 1
ATOM 707 C C . SER A 1 100 ? 12.505 -2.049 19.005 1.00 73.31 100 SER A C 1
ATOM 709 O O . SER A 1 100 ? 13.055 -1.474 19.938 1.00 73.31 100 SER A O 1
ATOM 711 N N . LYS A 1 101 ? 12.537 -3.382 18.889 1.00 65.56 101 LYS A N 1
ATOM 712 C CA . LYS A 1 101 ? 13.166 -4.260 19.889 1.00 65.56 101 LYS A CA 1
ATOM 713 C C . LYS A 1 101 ? 14.652 -4.545 19.618 1.00 65.56 101 LYS A C 1
ATOM 715 O O . LYS A 1 101 ? 15.277 -5.238 20.410 1.00 65.56 101 LYS A O 1
ATOM 720 N N . VAL A 1 102 ? 15.211 -4.036 18.517 1.00 57.12 102 VAL A N 1
ATOM 721 C CA . VAL A 1 102 ? 16.572 -4.373 18.055 1.00 57.12 102 VAL A CA 1
ATOM 722 C C . VAL A 1 102 ? 17.643 -3.367 18.513 1.00 57.12 102 VAL A C 1
ATOM 724 O O . VAL A 1 102 ? 18.823 -3.655 18.393 1.00 57.12 102 VAL A O 1
ATOM 727 N N . THR A 1 103 ? 17.283 -2.225 19.106 1.00 52.53 103 THR A N 1
ATOM 728 C CA . THR A 1 103 ? 18.239 -1.136 19.408 1.00 52.53 103 THR A CA 1
ATOM 729 C C . THR A 1 103 ? 18.479 -0.866 20.900 1.00 52.53 103 THR A C 1
ATOM 731 O O . THR A 1 103 ? 18.817 0.254 21.265 1.00 52.53 103 THR A O 1
ATOM 734 N N . GLN A 1 104 ? 18.304 -1.857 21.783 1.00 50.91 104 GLN A N 1
ATOM 735 C CA . GLN A 1 104 ? 18.479 -1.663 23.235 1.00 50.91 104 GLN A CA 1
ATOM 736 C C . GLN A 1 104 ? 19.632 -2.466 23.869 1.00 50.91 104 GLN A C 1
ATOM 738 O O . GLN A 1 104 ? 19.607 -2.678 25.074 1.00 50.91 104 GLN A O 1
ATOM 743 N N . ASP A 1 105 ? 20.625 -2.883 23.082 1.00 48.28 105 ASP A N 1
ATOM 744 C CA . ASP A 1 105 ? 21.895 -3.456 23.562 1.00 48.28 105 ASP A CA 1
ATOM 745 C C . ASP A 1 105 ? 23.000 -3.133 22.538 1.00 48.28 105 ASP A C 1
ATOM 747 O O . ASP A 1 105 ? 23.377 -3.985 21.743 1.00 48.28 105 ASP A O 1
ATOM 751 N N . ASP A 1 106 ? 23.462 -1.884 22.480 1.00 44.97 106 ASP A N 1
ATOM 752 C CA . ASP A 1 106 ? 24.869 -1.607 22.166 1.00 44.97 106 ASP A CA 1
ATOM 753 C C . ASP A 1 106 ? 25.223 -0.180 22.596 1.00 44.97 106 ASP A C 1
ATOM 755 O O . ASP A 1 106 ? 24.482 0.780 22.369 1.00 44.97 106 ASP A O 1
ATOM 759 N N . GLU A 1 107 ? 26.320 -0.113 23.335 1.00 50.81 107 GLU A N 1
ATOM 760 C CA . GLU A 1 107 ? 26.820 1.001 24.127 1.00 50.81 107 GLU A CA 1
ATOM 761 C C . GLU A 1 107 ? 27.501 2.086 23.272 1.00 50.81 107 GLU A C 1
ATOM 763 O O . GLU A 1 107 ? 27.971 1.829 22.166 1.00 50.81 107 GLU A O 1
ATOM 768 N N . ASP A 1 108 ? 27.549 3.295 23.842 1.00 53.59 108 ASP A N 1
ATOM 769 C CA . ASP A 1 108 ? 28.542 4.365 23.657 1.00 53.59 108 ASP A CA 1
ATOM 770 C C . ASP A 1 108 ? 29.487 4.264 22.442 1.00 53.59 108 ASP A C 1
ATOM 772 O O . ASP A 1 108 ? 30.531 3.611 22.496 1.00 53.59 108 ASP A O 1
ATOM 776 N N . ILE A 1 109 ? 29.205 5.051 21.398 1.00 50.91 109 ILE A N 1
ATOM 777 C CA . ILE A 1 109 ? 30.241 5.561 20.492 1.00 50.91 109 ILE A CA 1
ATOM 778 C C . ILE A 1 109 ? 30.050 7.071 20.336 1.00 50.91 109 ILE A C 1
ATOM 780 O O . ILE A 1 109 ? 29.075 7.548 19.753 1.00 50.91 109 ILE A O 1
ATOM 784 N N . ASP A 1 110 ? 31.010 7.781 20.925 1.00 49.66 110 ASP A N 1
ATOM 785 C CA . ASP A 1 110 ? 31.292 9.205 20.804 1.00 49.66 110 ASP A CA 1
ATOM 786 C C . ASP A 1 110 ? 31.537 9.648 19.349 1.00 49.66 110 ASP A C 1
ATOM 788 O O . ASP A 1 110 ? 32.194 8.957 18.573 1.00 49.66 110 ASP A O 1
ATOM 792 N N . ASP A 1 111 ? 31.063 10.867 19.081 1.00 59.00 111 ASP A N 1
ATOM 793 C CA . ASP A 1 111 ? 31.713 11.926 18.297 1.00 59.00 111 ASP A CA 1
ATOM 794 C C . ASP A 1 111 ? 32.146 11.612 16.848 1.00 59.00 111 ASP A C 1
ATOM 796 O O . ASP A 1 111 ? 33.244 11.120 16.590 1.00 59.00 111 ASP A O 1
ATOM 800 N N . ASP A 1 112 ? 31.316 12.031 15.885 1.00 45.59 112 ASP A N 1
ATOM 801 C CA . ASP A 1 112 ? 31.821 12.496 14.588 1.00 45.59 112 ASP A CA 1
ATOM 802 C C . ASP A 1 112 ? 30.937 13.635 14.048 1.00 45.59 112 ASP A C 1
ATOM 804 O O . ASP A 1 112 ? 29.799 13.431 13.605 1.00 45.59 112 ASP A O 1
ATOM 808 N N . GLU A 1 113 ? 31.473 14.858 14.125 1.00 52.19 113 GLU A N 1
ATOM 809 C CA . GLU A 1 113 ? 30.970 16.053 13.449 1.00 52.19 113 GLU A CA 1
ATOM 810 C C . GLU A 1 113 ? 30.959 15.826 11.930 1.00 52.19 113 GLU A C 1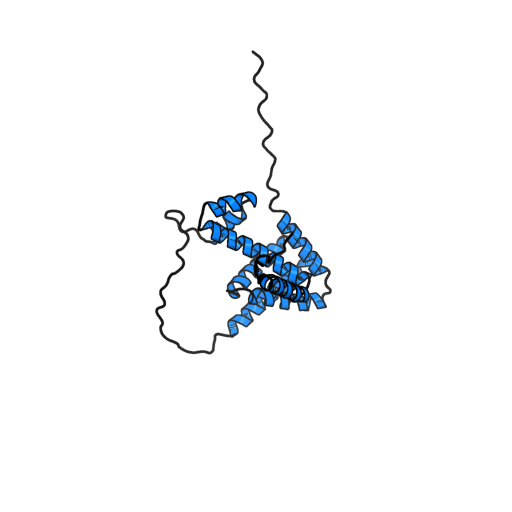
ATOM 812 O O . GLU A 1 113 ? 31.912 16.128 11.212 1.00 52.19 113 GLU A O 1
ATOM 817 N N . SER A 1 114 ? 29.847 15.306 11.421 1.00 46.19 114 SER A N 1
ATOM 818 C CA . SER A 1 114 ? 29.590 15.206 9.989 1.00 46.19 114 SER A CA 1
ATOM 819 C C . SER A 1 114 ? 28.719 16.379 9.548 1.00 46.19 114 SER A C 1
ATOM 821 O O . SER A 1 114 ? 27.566 16.512 9.951 1.00 46.19 114 SER A O 1
ATOM 823 N N . ASP A 1 115 ? 29.328 17.246 8.735 1.00 41.28 115 ASP A N 1
ATOM 824 C CA . ASP A 1 115 ? 28.762 18.436 8.097 1.00 41.28 115 ASP A CA 1
ATOM 825 C C . ASP A 1 115 ? 27.278 18.278 7.729 1.00 41.28 115 ASP A C 1
ATOM 827 O O . ASP A 1 115 ? 26.901 17.654 6.730 1.00 41.28 115 ASP A O 1
ATOM 831 N N . ASP A 1 116 ? 26.450 18.925 8.544 1.00 41.53 116 ASP A N 1
ATOM 832 C CA . ASP A 1 116 ? 25.008 19.045 8.427 1.00 41.53 116 ASP A CA 1
ATOM 833 C C . ASP A 1 116 ? 24.664 19.883 7.181 1.00 41.53 116 ASP A C 1
ATOM 835 O O . ASP A 1 116 ? 24.328 21.069 7.236 1.00 41.53 116 ASP A O 1
ATOM 839 N N . GLN A 1 117 ? 24.710 19.253 6.005 1.00 46.53 117 GLN A N 1
ATOM 840 C CA . GLN A 1 117 ? 23.928 19.672 4.838 1.00 46.53 117 GLN A CA 1
ATOM 841 C C . GLN A 1 117 ? 22.456 19.300 5.069 1.00 46.53 117 GLN A C 1
ATOM 843 O O . GLN A 1 117 ? 21.809 18.644 4.250 1.00 46.53 117 GLN A O 1
ATOM 848 N N . GLY A 1 118 ? 21.929 19.729 6.218 1.00 40.91 118 GLY A N 1
ATOM 849 C CA . GLY A 1 118 ? 20.540 19.618 6.600 1.00 40.91 118 GLY A CA 1
ATOM 850 C C . GLY A 1 118 ? 19.682 20.234 5.508 1.00 40.91 118 GLY A C 1
ATOM 851 O O . GLY A 1 118 ? 19.814 21.416 5.172 1.00 40.91 118 GLY A O 1
ATOM 852 N N . GLY A 1 119 ? 18.822 19.401 4.924 1.00 50.84 119 GLY A N 1
ATOM 853 C CA . GLY A 1 119 ? 17.912 19.772 3.852 1.00 50.84 119 GLY A CA 1
ATOM 854 C C . GLY A 1 119 ? 17.182 21.065 4.195 1.00 50.84 119 GLY A C 1
ATOM 855 O O . GLY A 1 119 ? 16.310 21.101 5.064 1.00 50.84 119 GLY A O 1
ATOM 856 N N . GLN A 1 120 ? 17.562 22.152 3.524 1.00 51.50 120 GLN A N 1
ATOM 857 C CA . GLN A 1 120 ? 16.949 23.454 3.730 1.00 51.50 120 GLN A CA 1
ATOM 858 C C . GLN A 1 120 ? 15.440 23.323 3.491 1.00 51.50 120 GLN A C 1
ATOM 860 O O . GLN A 1 120 ? 15.004 22.956 2.399 1.00 51.50 120 GLN A O 1
ATOM 865 N N . HIS A 1 121 ? 14.639 23.606 4.524 1.00 53.72 121 HIS A N 1
ATOM 866 C CA . HIS A 1 121 ? 13.182 23.607 4.411 1.00 53.72 121 HIS A CA 1
ATOM 867 C C . HIS A 1 121 ? 12.748 24.436 3.202 1.00 53.72 121 HIS A C 1
ATOM 869 O O . HIS A 1 121 ? 13.240 25.547 2.999 1.00 53.72 121 HIS A O 1
ATOM 875 N N . PHE A 1 122 ? 11.801 23.910 2.425 1.00 57.50 122 PHE A N 1
ATOM 876 C CA . PHE A 1 122 ? 11.305 24.614 1.255 1.00 57.50 122 PHE A CA 1
ATOM 877 C C . PHE A 1 122 ? 10.679 25.959 1.655 1.00 57.50 122 PHE A C 1
ATOM 879 O O . PHE A 1 122 ? 9.778 26.026 2.497 1.00 57.50 122 PHE A O 1
ATOM 886 N N . MET A 1 123 ? 11.183 27.034 1.053 1.00 55.84 123 MET A N 1
ATOM 887 C CA . MET A 1 123 ? 10.767 28.406 1.330 1.00 55.84 123 MET A CA 1
ATOM 888 C C . MET A 1 123 ? 10.054 28.973 0.103 1.00 55.84 123 MET A C 1
ATOM 890 O O . MET A 1 123 ? 10.614 28.997 -0.993 1.00 55.84 123 MET A O 1
ATOM 894 N N . LEU A 1 124 ? 8.830 29.460 0.290 1.00 60.84 124 LEU A N 1
ATOM 895 C CA . LEU A 1 124 ? 8.077 30.200 -0.717 1.00 60.84 124 LEU A CA 1
ATOM 896 C C . LEU A 1 124 ? 8.115 31.683 -0.319 1.00 60.84 124 LEU A C 1
ATOM 898 O O . LEU A 1 124 ? 7.300 32.165 0.470 1.00 60.84 124 LEU A O 1
ATOM 902 N N . GLY A 1 125 ? 9.150 32.392 -0.775 1.00 70.94 125 GLY A N 1
ATOM 903 C CA . GLY A 1 125 ? 9.481 33.718 -0.245 1.00 70.94 125 GLY A CA 1
ATOM 904 C C . GLY A 1 125 ? 9.972 33.625 1.212 1.00 70.94 125 GLY A C 1
ATOM 905 O O . GLY A 1 125 ? 10.858 32.819 1.488 1.00 70.94 125 GLY A O 1
ATOM 906 N N . PRO A 1 126 ? 9.435 34.415 2.163 1.00 70.06 126 PRO A N 1
ATOM 907 C CA . PRO A 1 126 ? 9.840 34.344 3.570 1.00 70.06 126 PRO A CA 1
ATOM 908 C C . PRO A 1 126 ? 9.175 33.194 4.348 1.00 70.06 126 PRO A C 1
ATOM 910 O O . PRO A 1 126 ? 9.471 33.003 5.526 1.00 70.06 126 PRO A O 1
ATOM 913 N N . ILE A 1 127 ? 8.245 32.456 3.731 1.00 69.44 127 ILE A N 1
ATOM 914 C CA . ILE A 1 127 ? 7.414 31.465 4.420 1.00 69.44 127 ILE A CA 1
ATOM 915 C C . ILE A 1 127 ? 7.980 30.065 4.187 1.00 69.44 127 ILE A C 1
ATOM 917 O O . ILE A 1 127 ? 8.087 29.612 3.048 1.00 69.44 127 ILE A O 1
ATOM 921 N N . LYS A 1 128 ? 8.284 29.352 5.277 1.00 70.81 128 LYS A N 1
ATOM 922 C CA . LYS A 1 128 ? 8.567 27.911 5.244 1.00 70.81 128 LYS A CA 1
ATOM 923 C C . LYS A 1 128 ? 7.270 27.163 4.970 1.00 70.81 128 LYS A C 1
ATOM 925 O O . LYS A 1 128 ? 6.350 27.217 5.786 1.00 70.81 128 LYS A O 1
ATOM 930 N N . VAL A 1 129 ? 7.195 26.472 3.838 1.00 67.19 129 VAL A N 1
ATOM 931 C CA . VAL A 1 129 ? 6.012 25.691 3.473 1.00 67.19 129 VAL A CA 1
ATOM 932 C C . VAL A 1 129 ? 6.235 24.239 3.901 1.00 67.19 129 VAL A C 1
ATOM 934 O O . VAL A 1 129 ? 7.194 23.614 3.444 1.00 67.19 129 VAL A O 1
ATOM 937 N N . PRO A 1 130 ? 5.380 23.675 4.775 1.00 75.06 130 PRO A N 1
ATOM 938 C CA . PRO A 1 130 ? 5.489 22.275 5.167 1.00 75.06 130 PRO A CA 1
ATOM 939 C C . PRO A 1 130 ? 5.336 21.340 3.962 1.00 75.06 130 PRO A C 1
ATOM 941 O O . PRO A 1 130 ? 4.458 21.547 3.124 1.00 75.06 130 PRO A O 1
ATOM 944 N N . LEU A 1 131 ? 6.126 20.263 3.911 1.00 64.69 131 LEU A N 1
ATOM 945 C CA . LEU A 1 131 ? 6.068 19.269 2.830 1.00 64.69 131 LEU A CA 1
ATOM 946 C C . LEU A 1 131 ? 4.651 18.702 2.633 1.00 64.69 131 LEU A C 1
ATOM 948 O O . LEU A 1 131 ? 4.192 18.566 1.504 1.00 64.69 131 LEU A O 1
ATOM 952 N N . ALA A 1 132 ? 3.917 18.462 3.724 1.00 65.94 132 ALA A N 1
ATOM 953 C CA . ALA A 1 132 ? 2.531 17.996 3.672 1.00 65.94 132 ALA A CA 1
ATOM 954 C C . ALA A 1 132 ? 1.601 18.944 2.888 1.00 65.94 132 ALA A C 1
ATOM 956 O O . ALA A 1 132 ? 0.679 18.493 2.209 1.00 65.94 132 ALA A O 1
ATOM 957 N N . MET A 1 133 ? 1.853 20.257 2.939 1.00 72.00 133 MET A N 1
ATOM 958 C CA . MET A 1 133 ? 1.098 21.245 2.168 1.00 72.00 133 MET A CA 1
ATOM 959 C C . MET A 1 133 ? 1.444 21.164 0.677 1.00 72.00 133 MET A C 1
ATOM 961 O O . MET A 1 133 ? 0.536 21.194 -0.147 1.00 72.00 133 MET A O 1
ATOM 965 N N . LEU A 1 134 ? 2.722 20.982 0.323 1.00 69.38 134 LEU A N 1
ATOM 966 C CA . LEU A 1 134 ? 3.143 20.782 -1.072 1.00 69.38 134 LEU A CA 1
ATOM 967 C C . LEU A 1 134 ? 2.547 19.505 -1.670 1.00 69.38 134 LEU A C 1
ATOM 969 O O . LEU A 1 134 ? 2.074 19.528 -2.800 1.00 69.38 134 LEU A O 1
ATOM 973 N N . ILE A 1 135 ? 2.520 18.417 -0.896 1.00 64.94 135 ILE A N 1
ATOM 974 C CA . ILE A 1 135 ? 1.882 17.154 -1.289 1.00 64.94 135 ILE A CA 1
ATOM 975 C C . ILE A 1 135 ? 0.374 17.355 -1.475 1.00 64.94 135 ILE A C 1
ATOM 977 O O . ILE A 1 135 ? -0.197 16.856 -2.438 1.00 64.94 135 ILE A O 1
ATOM 981 N N . SER A 1 136 ? -0.274 18.125 -0.596 1.00 70.19 136 SER A N 1
ATOM 982 C CA . SER A 1 136 ? -1.708 18.426 -0.708 1.00 70.19 136 SER A CA 1
ATOM 983 C C . SER A 1 136 ? -2.029 19.261 -1.951 1.00 70.19 136 SER A C 1
ATOM 985 O O . SER A 1 136 ? -3.029 19.000 -2.610 1.00 70.19 136 SER A O 1
ATOM 987 N N . ILE A 1 137 ? -1.165 20.221 -2.299 1.00 71.12 137 ILE A N 1
ATOM 988 C CA . ILE A 1 137 ? -1.272 21.007 -3.537 1.00 71.12 137 ILE A CA 1
ATOM 989 C C . ILE A 1 137 ? -1.058 20.102 -4.753 1.00 71.12 137 ILE A C 1
ATOM 991 O O . ILE A 1 137 ? -1.879 20.113 -5.662 1.00 71.12 137 ILE A O 1
ATOM 995 N N . ALA A 1 138 ? -0.006 19.278 -4.750 1.00 71.19 138 ALA A N 1
ATOM 996 C CA . ALA A 1 138 ? 0.293 18.357 -5.845 1.00 71.19 138 ALA A CA 1
ATOM 997 C C . ALA A 1 138 ? -0.819 17.314 -6.057 1.00 71.19 138 ALA A C 1
ATOM 999 O O . ALA A 1 138 ? -1.121 16.977 -7.193 1.00 71.19 138 ALA A O 1
ATOM 1000 N N . ASN A 1 139 ? -1.461 16.845 -4.982 1.00 68.56 139 ASN A N 1
ATOM 1001 C CA . ASN A 1 139 ? -2.619 15.945 -5.044 1.00 68.56 139 ASN A CA 1
ATOM 1002 C C . ASN A 1 139 ? -3.873 16.591 -5.648 1.00 68.56 139 ASN A C 1
ATOM 1004 O O . ASN A 1 139 ? -4.789 15.871 -6.036 1.00 68.56 139 ASN A O 1
ATOM 1008 N N . GLY A 1 140 ? -3.947 17.923 -5.669 1.00 72.12 140 GLY A N 1
ATOM 1009 C CA . GLY A 1 140 ? -5.052 18.666 -6.270 1.00 72.12 140 GLY A CA 1
ATOM 1010 C C . GLY A 1 140 ? -4.827 19.043 -7.735 1.00 72.12 140 GLY A C 1
ATOM 1011 O O . GLY A 1 140 ? -5.738 19.605 -8.334 1.00 72.12 140 GLY A O 1
ATOM 1012 N N . LEU A 1 141 ? -3.640 18.779 -8.295 1.00 68.50 141 LEU A N 1
ATOM 1013 C CA . LEU A 1 141 ? -3.334 19.060 -9.697 1.00 68.50 141 LEU A CA 1
ATOM 1014 C C . LEU A 1 141 ? -3.836 17.930 -10.595 1.00 68.50 141 LEU A C 1
ATOM 1016 O O . LEU A 1 141 ? -3.695 16.751 -10.264 1.00 68.50 141 LEU A O 1
ATOM 1020 N N . GLU A 1 142 ? -4.381 18.293 -11.752 1.00 73.44 142 GLU A N 1
ATOM 1021 C CA . GLU A 1 142 ? -4.701 17.318 -12.787 1.00 73.44 142 GLU A CA 1
ATOM 1022 C C . GLU A 1 142 ? -3.406 16.750 -13.403 1.00 73.44 142 GLU A C 1
ATOM 1024 O O . GLU A 1 142 ? -2.360 17.409 -13.381 1.00 73.44 142 GLU A O 1
ATOM 1029 N N . PRO A 1 143 ? -3.429 15.530 -13.971 1.00 64.62 143 PRO A N 1
ATOM 1030 C CA . PRO A 1 143 ? -2.242 14.915 -14.570 1.00 64.62 143 PRO A CA 1
ATOM 1031 C C . PRO A 1 143 ? -1.579 15.782 -15.648 1.00 64.62 143 PRO A C 1
ATOM 1033 O O . PRO A 1 143 ? -0.349 15.842 -15.731 1.00 64.62 143 PRO A O 1
ATOM 1036 N N . ASP A 1 144 ? -2.395 16.494 -16.425 1.00 73.88 144 ASP A N 1
ATOM 1037 C CA . ASP A 1 144 ? -1.939 17.392 -17.487 1.00 73.88 144 ASP A CA 1
ATOM 1038 C C . ASP A 1 144 ? -1.241 18.644 -16.928 1.00 73.88 144 ASP A C 1
ATOM 1040 O O . ASP A 1 144 ? -0.348 19.194 -17.575 1.00 73.88 144 ASP A O 1
ATOM 1044 N N . ASP A 1 145 ? -1.557 19.033 -15.688 1.00 73.81 145 ASP A N 1
ATOM 1045 C CA . ASP A 1 145 ? -0.952 20.167 -14.985 1.00 73.81 145 ASP A CA 1
ATOM 1046 C C . ASP A 1 145 ? 0.332 19.790 -14.233 1.00 73.81 145 ASP A C 1
ATOM 1048 O O . ASP A 1 145 ? 1.188 20.645 -13.986 1.00 73.81 145 ASP A O 1
ATOM 1052 N N . LEU A 1 146 ? 0.523 18.509 -13.896 1.00 64.50 146 LEU A N 1
ATOM 1053 C CA . LEU A 1 146 ? 1.719 18.040 -13.186 1.00 64.50 146 LEU A CA 1
ATOM 1054 C C . LEU A 1 146 ? 2.999 18.258 -13.999 1.00 64.50 146 LEU A C 1
ATOM 1056 O O . LEU A 1 146 ? 4.037 18.603 -13.436 1.00 64.50 146 LEU A O 1
ATOM 1060 N N . THR A 1 147 ? 2.934 18.098 -15.320 1.00 61.69 147 THR A N 1
ATOM 1061 C CA . THR A 1 147 ? 4.091 18.246 -16.217 1.00 61.69 147 THR A CA 1
ATOM 1062 C C . THR A 1 147 ? 4.575 19.702 -16.325 1.00 61.69 147 THR A C 1
ATOM 1064 O O . THR A 1 147 ? 5.759 19.954 -16.074 1.00 61.69 147 THR A O 1
ATOM 1067 N N . PRO A 1 148 ? 3.717 20.698 -16.632 1.00 69.62 148 PRO A N 1
ATOM 1068 C CA . PRO A 1 148 ? 4.124 22.103 -16.612 1.00 69.62 148 PRO A CA 1
ATOM 1069 C C . PRO A 1 148 ? 4.488 22.595 -15.202 1.00 69.62 148 PRO A C 1
ATOM 1071 O O . PRO A 1 148 ? 5.419 23.394 -15.068 1.00 69.62 148 PRO A O 1
ATOM 1074 N N . ALA A 1 149 ? 3.840 22.089 -14.146 1.00 65.06 149 ALA A N 1
ATOM 1075 C CA . ALA A 1 149 ? 4.173 22.423 -12.760 1.00 65.06 149 ALA A CA 1
ATOM 1076 C C . ALA A 1 149 ? 5.541 21.852 -12.324 1.00 65.06 149 ALA A C 1
ATOM 1078 O O . ALA A 1 149 ? 6.321 22.532 -11.652 1.00 65.06 149 ALA A O 1
ATOM 1079 N N . ALA A 1 150 ? 5.889 20.643 -12.776 1.00 62.78 150 ALA A N 1
ATOM 1080 C CA . ALA A 1 150 ? 7.221 20.064 -12.606 1.00 62.78 150 ALA A CA 1
ATOM 1081 C C . ALA A 1 150 ? 8.285 20.807 -13.432 1.00 62.78 150 ALA A C 1
ATOM 1083 O O . ALA A 1 150 ? 9.420 20.939 -12.985 1.00 62.78 150 ALA A O 1
ATOM 1084 N N . GLY A 1 151 ? 7.933 21.336 -14.607 1.00 54.72 151 GLY A N 1
ATOM 1085 C CA . GLY A 1 151 ? 8.849 22.124 -15.437 1.00 54.72 151 GLY A CA 1
ATOM 1086 C C . GLY A 1 151 ? 9.165 23.517 -14.880 1.00 54.72 151 GLY A C 1
ATOM 1087 O O . GLY A 1 151 ? 10.227 24.069 -15.162 1.00 54.72 151 GLY A O 1
ATOM 1088 N N . THR A 1 152 ? 8.268 24.094 -14.076 1.00 65.19 152 THR A N 1
ATOM 1089 C CA . THR A 1 152 ? 8.385 25.479 -13.586 1.00 65.19 152 THR A CA 1
ATOM 1090 C C . THR A 1 152 ? 9.008 25.607 -12.199 1.00 65.19 152 THR A C 1
ATOM 1092 O O . THR A 1 152 ? 9.473 26.694 -11.852 1.00 65.19 152 THR A O 1
ATOM 1095 N N . CYS A 1 153 ? 9.068 24.540 -11.393 1.00 60.34 153 CYS A N 1
ATOM 1096 C CA . CYS A 1 153 ? 9.509 24.665 -10.006 1.00 60.34 153 CYS A CA 1
ATOM 1097 C C . CYS A 1 153 ? 10.354 23.480 -9.520 1.00 60.34 153 CYS A C 1
ATOM 1099 O O . CYS A 1 153 ? 9.814 22.418 -9.227 1.00 60.34 153 CYS A O 1
ATOM 1101 N N . LYS A 1 154 ? 11.667 23.705 -9.316 1.00 60.19 154 LYS A N 1
ATOM 1102 C CA . LYS A 1 154 ? 12.644 22.717 -8.793 1.00 60.19 154 LYS A CA 1
ATOM 1103 C C . LYS A 1 154 ? 12.188 21.981 -7.524 1.00 60.19 154 LYS A C 1
ATOM 1105 O O . LYS A 1 154 ? 12.610 20.857 -7.285 1.00 60.19 154 LYS A O 1
ATOM 1110 N N . SER A 1 155 ? 11.365 22.614 -6.696 1.00 58.44 155 SER A N 1
ATOM 1111 C CA . SER A 1 155 ? 10.864 22.045 -5.444 1.00 58.44 155 SER A CA 1
ATOM 1112 C C . SER A 1 155 ? 9.550 21.290 -5.594 1.00 58.44 155 SER A C 1
ATOM 1114 O O . SER A 1 155 ? 9.334 20.298 -4.902 1.00 58.44 155 SER A O 1
ATOM 1116 N N . LEU A 1 156 ? 8.676 21.724 -6.505 1.00 57.69 156 LEU A N 1
ATOM 1117 C CA . LEU A 1 156 ? 7.438 21.013 -6.791 1.00 57.69 156 LEU A CA 1
ATOM 1118 C C . LEU A 1 156 ? 7.740 19.702 -7.524 1.00 57.69 156 LEU A C 1
ATOM 1120 O O . LEU A 1 156 ? 7.056 18.716 -7.280 1.00 57.69 156 LEU A O 1
ATOM 1124 N N . CYS A 1 157 ? 8.838 19.647 -8.295 1.00 60.97 157 CYS A N 1
ATOM 1125 C CA . CYS A 1 157 ? 9.402 18.401 -8.820 1.00 60.97 157 CYS A CA 1
ATOM 1126 C C . CYS A 1 157 ? 9.562 17.335 -7.730 1.00 60.97 157 CYS A C 1
ATOM 1128 O O . CYS A 1 157 ? 9.280 16.174 -7.989 1.00 60.97 157 CYS A O 1
ATOM 1130 N N . ILE A 1 158 ? 10.003 17.718 -6.523 1.00 59.44 158 ILE A N 1
ATOM 1131 C CA . ILE A 1 158 ? 10.255 16.788 -5.413 1.00 59.44 158 ILE A CA 1
ATOM 1132 C C . ILE A 1 158 ? 8.930 16.238 -4.880 1.00 59.44 158 ILE A C 1
ATOM 1134 O O . ILE A 1 158 ? 8.768 15.027 -4.784 1.00 59.44 158 ILE A O 1
ATOM 1138 N N . ALA A 1 159 ? 7.954 17.105 -4.598 1.00 57.91 159 ALA A N 1
ATOM 1139 C CA . ALA A 1 159 ? 6.642 16.674 -4.109 1.00 57.91 159 ALA A CA 1
ATOM 1140 C C . ALA A 1 159 ? 5.867 15.843 -5.152 1.00 57.91 159 ALA A C 1
ATOM 1142 O O . ALA A 1 159 ? 5.237 14.848 -4.799 1.00 57.91 159 ALA A O 1
ATOM 1143 N N . ILE A 1 160 ? 5.953 16.215 -6.434 1.00 60.25 160 ILE A N 1
ATOM 1144 C CA . ILE A 1 160 ? 5.334 15.490 -7.551 1.00 60.25 160 ILE A CA 1
ATOM 1145 C C . ILE A 1 160 ? 6.013 14.128 -7.760 1.00 60.25 160 ILE A C 1
ATOM 1147 O O . ILE A 1 160 ? 5.309 13.127 -7.887 1.00 60.25 160 ILE A O 1
ATOM 1151 N N . ASN A 1 161 ? 7.352 14.053 -7.717 1.00 61.91 161 ASN A N 1
ATOM 1152 C CA . ASN A 1 161 ? 8.068 12.772 -7.784 1.00 61.91 161 ASN A CA 1
ATOM 1153 C C . ASN A 1 161 ? 7.690 11.857 -6.623 1.00 61.91 161 ASN A C 1
ATOM 1155 O O . ASN A 1 161 ? 7.446 10.676 -6.838 1.00 61.91 161 ASN A O 1
ATOM 1159 N N . ILE A 1 162 ? 7.599 12.398 -5.408 1.00 61.16 162 ILE A N 1
ATOM 1160 C CA . ILE A 1 162 ? 7.202 11.639 -4.221 1.00 61.16 162 ILE A CA 1
ATOM 1161 C C . ILE A 1 162 ? 5.772 11.089 -4.381 1.00 61.16 162 ILE A C 1
ATOM 1163 O O . 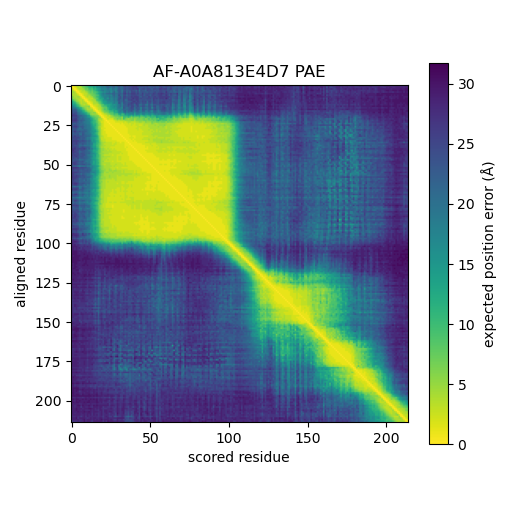ILE A 1 162 ? 5.533 9.917 -4.110 1.00 61.16 162 ILE A O 1
ATOM 1167 N N . ASN A 1 163 ? 4.821 11.882 -4.886 1.00 58.53 163 ASN A N 1
ATOM 1168 C CA . ASN A 1 163 ? 3.442 11.428 -5.119 1.00 58.53 163 ASN A CA 1
ATOM 1169 C C . ASN A 1 163 ? 3.316 10.367 -6.224 1.00 58.53 163 ASN A C 1
ATOM 1171 O O . ASN A 1 163 ? 2.556 9.401 -6.091 1.00 58.53 163 ASN A O 1
ATOM 1175 N N . LEU A 1 164 ? 4.076 10.517 -7.310 1.00 61.38 164 LEU A N 1
ATOM 1176 C CA . LEU A 1 164 ? 4.163 9.511 -8.369 1.00 61.38 164 LEU A CA 1
ATOM 1177 C C . LEU A 1 164 ? 4.810 8.224 -7.854 1.00 61.38 164 LEU A C 1
ATOM 1179 O O . LEU A 1 164 ? 4.296 7.141 -8.129 1.00 61.38 164 LEU A O 1
ATOM 1183 N N . GLN A 1 165 ? 5.863 8.330 -7.041 1.00 58.25 165 GLN A N 1
ATOM 1184 C CA . GLN A 1 165 ? 6.467 7.187 -6.359 1.00 58.25 165 GLN A CA 1
ATOM 1185 C C . GLN A 1 165 ? 5.474 6.510 -5.408 1.00 58.25 165 GLN A C 1
ATOM 1187 O O . GLN A 1 165 ? 5.375 5.287 -5.442 1.00 58.25 165 GLN A O 1
ATOM 1192 N N . TYR A 1 166 ? 4.669 7.257 -4.641 1.00 66.88 166 TYR A N 1
ATOM 1193 C CA . TYR A 1 166 ? 3.620 6.682 -3.785 1.00 66.88 166 TYR A CA 1
ATOM 1194 C C . TYR A 1 166 ? 2.563 5.925 -4.579 1.00 66.88 166 TYR A C 1
ATOM 1196 O O . TYR A 1 166 ? 2.185 4.812 -4.213 1.00 66.88 166 TYR A O 1
ATOM 1204 N N . THR A 1 167 ? 2.096 6.509 -5.680 1.00 68.44 167 THR A N 1
ATOM 1205 C CA . THR A 1 167 ? 1.092 5.878 -6.541 1.00 68.44 167 THR A CA 1
ATOM 1206 C C . THR A 1 167 ? 1.661 4.615 -7.184 1.00 68.44 167 THR A C 1
ATOM 1208 O O . THR A 1 167 ? 1.027 3.559 -7.159 1.00 68.44 167 THR A O 1
ATOM 1211 N N . TYR A 1 168 ? 2.896 4.682 -7.682 1.00 61.94 168 TYR A N 1
ATOM 1212 C CA . TYR A 1 168 ? 3.595 3.542 -8.265 1.00 61.94 168 TYR A CA 1
ATOM 1213 C C . TYR A 1 168 ? 3.846 2.433 -7.235 1.00 61.94 168 TYR A C 1
ATOM 1215 O O . TYR A 1 168 ? 3.638 1.253 -7.521 1.00 61.94 168 TYR A O 1
ATOM 1223 N N . PHE A 1 169 ? 4.215 2.805 -6.010 1.00 67.88 169 PHE A N 1
ATOM 1224 C CA . PHE A 1 169 ? 4.426 1.883 -4.900 1.00 67.88 169 PHE A CA 1
ATOM 1225 C C . PHE A 1 169 ? 3.128 1.183 -4.483 1.00 67.88 169 PHE A C 1
ATOM 1227 O O . PHE A 1 169 ? 3.109 -0.039 -4.342 1.00 67.88 169 PHE A O 1
ATOM 1234 N N . LEU A 1 170 ? 2.015 1.918 -4.377 1.00 71.94 170 LEU A N 1
ATOM 1235 C CA . LEU A 1 170 ? 0.687 1.354 -4.110 1.00 71.94 170 LEU A CA 1
ATOM 1236 C C . LEU A 1 170 ? 0.241 0.385 -5.211 1.00 71.94 170 LEU A C 1
ATOM 1238 O O . LEU A 1 170 ? -0.276 -0.691 -4.912 1.00 71.94 170 LEU A O 1
ATOM 1242 N N . ILE A 1 171 ? 0.474 0.721 -6.480 1.00 70.75 171 ILE A N 1
ATOM 1243 C CA . ILE A 1 171 ? 0.170 -0.171 -7.607 1.00 70.75 171 ILE A CA 1
ATOM 1244 C C . ILE A 1 171 ? 1.034 -1.440 -7.544 1.00 70.75 171 ILE A C 1
ATOM 1246 O O . ILE A 1 171 ? 0.516 -2.546 -7.720 1.00 70.75 171 ILE A O 1
ATOM 1250 N N . ARG A 1 172 ? 2.336 -1.305 -7.258 1.00 65.19 172 ARG A N 1
ATOM 1251 C CA . ARG A 1 172 ? 3.278 -2.431 -7.146 1.00 65.19 172 ARG A CA 1
ATOM 1252 C C . ARG A 1 172 ? 2.912 -3.354 -5.981 1.00 65.19 172 ARG A C 1
ATOM 1254 O O . ARG A 1 172 ? 2.894 -4.571 -6.156 1.00 65.19 172 ARG A O 1
ATOM 1261 N N . LEU A 1 173 ? 2.523 -2.787 -4.840 1.00 70.31 173 LEU A N 1
ATOM 1262 C CA . LEU A 1 173 ? 1.988 -3.520 -3.695 1.00 70.31 173 LEU A CA 1
ATOM 1263 C C . LEU A 1 173 ? 0.727 -4.306 -4.054 1.00 70.31 173 LEU A C 1
ATOM 1265 O O . LEU A 1 173 ? 0.637 -5.507 -3.808 1.00 70.31 173 LEU A O 1
ATOM 1269 N N . LEU A 1 174 ? -0.266 -3.636 -4.633 1.00 75.00 174 LEU A N 1
ATOM 1270 C CA . LEU A 1 174 ? -1.529 -4.284 -4.967 1.00 75.00 174 LEU A CA 1
ATOM 1271 C C . LEU A 1 174 ? -1.316 -5.412 -5.985 1.00 75.00 174 LEU A C 1
ATOM 1273 O O . LEU A 1 174 ? -1.919 -6.474 -5.844 1.00 75.00 174 LEU A O 1
ATOM 1277 N N . ARG A 1 175 ? -0.404 -5.237 -6.952 1.00 68.31 175 ARG A N 1
ATOM 1278 C CA . ARG A 1 175 ? 0.019 -6.317 -7.857 1.00 68.31 175 ARG A CA 1
ATOM 1279 C C . ARG A 1 175 ? 0.668 -7.481 -7.114 1.00 68.31 175 ARG A C 1
ATOM 1281 O O . ARG A 1 175 ? 0.294 -8.613 -7.389 1.00 68.31 175 ARG A O 1
ATOM 1288 N N . LEU A 1 176 ? 1.571 -7.230 -6.167 1.00 68.50 176 LEU A N 1
ATOM 1289 C CA . LEU A 1 176 ? 2.196 -8.275 -5.343 1.00 68.50 176 LEU A CA 1
ATOM 1290 C C . LEU A 1 176 ? 1.174 -9.068 -4.518 1.00 68.50 176 LEU A C 1
ATOM 1292 O O . LEU A 1 176 ? 1.268 -10.289 -4.438 1.00 68.50 176 LEU A O 1
ATOM 1296 N N . ILE A 1 177 ? 0.173 -8.394 -3.946 1.00 73.06 177 ILE A N 1
ATOM 1297 C CA . ILE A 1 177 ? -0.903 -9.051 -3.189 1.00 73.06 177 ILE A CA 1
ATOM 1298 C C . ILE A 1 177 ? -1.774 -9.916 -4.109 1.00 73.06 177 ILE A C 1
ATOM 1300 O O . ILE A 1 177 ? -2.153 -11.023 -3.733 1.00 73.06 177 ILE A O 1
ATOM 1304 N N . VAL A 1 178 ? -2.114 -9.419 -5.302 1.00 75.75 178 VAL A N 1
ATOM 1305 C CA . VAL A 1 178 ? -3.034 -10.103 -6.227 1.00 75.75 178 VAL A CA 1
ATOM 1306 C C . VAL A 1 178 ? -2.354 -11.238 -6.995 1.00 75.75 178 VAL A C 1
ATOM 1308 O O . VAL A 1 178 ? -2.971 -12.275 -7.220 1.00 75.75 178 VAL A O 1
ATOM 1311 N N . LEU A 1 179 ? -1.105 -11.046 -7.416 1.00 76.00 179 LEU A N 1
ATOM 1312 C CA . LEU A 1 179 ? -0.374 -11.970 -8.290 1.00 76.00 179 LEU A CA 1
ATOM 1313 C C . LEU A 1 179 ? 0.613 -12.857 -7.513 1.00 76.00 179 LEU A C 1
ATOM 1315 O O . LEU A 1 179 ? 1.172 -13.797 -8.076 1.00 76.00 179 LEU A O 1
ATOM 1319 N N . GLY A 1 180 ? 0.794 -12.594 -6.217 1.00 68.06 180 GLY A N 1
ATOM 1320 C CA . GLY A 1 180 ? 1.679 -13.347 -5.338 1.00 68.06 180 GLY A CA 1
ATOM 1321 C C . GLY A 1 180 ? 3.174 -13.080 -5.582 1.00 68.06 180 GLY A C 1
ATOM 1322 O O . GLY A 1 180 ? 3.562 -12.395 -6.533 1.00 68.06 180 GLY A O 1
ATOM 1323 N N . PRO A 1 181 ? 4.051 -13.644 -4.731 1.00 65.56 181 PRO A N 1
ATOM 1324 C CA . PRO A 1 181 ? 5.505 -13.464 -4.817 1.00 65.56 181 PRO A CA 1
ATOM 1325 C C . PRO A 1 181 ? 6.131 -14.075 -6.084 1.00 65.56 181 PRO A C 1
ATOM 1327 O O . PRO A 1 181 ? 7.247 -13.715 -6.450 1.00 65.56 181 PRO A O 1
ATOM 1330 N N . GLU A 1 182 ? 5.419 -14.961 -6.785 1.00 68.62 182 GLU A N 1
ATOM 1331 C CA . GLU A 1 182 ? 5.873 -15.543 -8.056 1.00 68.62 182 GLU A CA 1
ATOM 1332 C C . GLU A 1 182 ? 6.002 -14.477 -9.159 1.00 68.62 182 GLU A C 1
ATOM 1334 O O . GLU A 1 182 ? 6.953 -14.510 -9.939 1.00 68.62 182 GLU A O 1
ATOM 1339 N N . LEU A 1 183 ? 5.128 -13.460 -9.177 1.00 64.88 183 LEU A N 1
ATOM 1340 C CA . LEU A 1 183 ? 5.265 -12.335 -10.108 1.00 64.88 183 LEU A CA 1
ATOM 1341 C C . LEU A 1 183 ? 6.452 -11.430 -9.746 1.00 64.88 183 LEU A C 1
ATOM 1343 O O . LEU A 1 183 ? 7.093 -10.877 -10.631 1.00 64.88 183 LEU A O 1
ATOM 1347 N N . ALA A 1 184 ? 6.780 -11.307 -8.456 1.00 62.97 184 ALA A N 1
ATOM 1348 C CA . ALA A 1 184 ? 7.963 -10.567 -8.013 1.00 62.97 184 ALA A CA 1
ATOM 1349 C C . ALA A 1 184 ? 9.246 -11.183 -8.588 1.00 62.97 184 ALA A C 1
ATOM 1351 O O . ALA A 1 184 ? 10.130 -10.463 -9.048 1.00 62.97 184 ALA A O 1
ATOM 1352 N N . ARG A 1 185 ? 9.314 -12.523 -8.606 1.00 69.62 185 ARG A N 1
ATOM 1353 C CA . ARG A 1 185 ? 10.419 -13.267 -9.224 1.00 69.62 185 ARG A CA 1
ATOM 1354 C C . ARG A 1 185 ? 10.438 -13.105 -10.743 1.00 69.62 185 ARG A C 1
ATOM 1356 O O . ARG A 1 185 ? 11.513 -12.936 -11.303 1.00 69.62 185 ARG A O 1
ATOM 1363 N N . ALA A 1 186 ? 9.274 -13.125 -11.393 1.00 65.81 186 ALA A N 1
ATOM 1364 C CA . ALA A 1 186 ? 9.174 -12.929 -12.839 1.00 65.81 186 ALA A CA 1
ATOM 1365 C C . ALA A 1 186 ? 9.605 -11.512 -13.271 1.00 65.81 186 ALA A C 1
ATOM 1367 O O . ALA A 1 186 ? 10.368 -11.370 -14.219 1.00 65.81 186 ALA A O 1
ATOM 1368 N N . MET A 1 187 ? 9.198 -10.472 -12.533 1.00 63.69 187 MET A N 1
ATOM 1369 C CA . MET A 1 187 ? 9.582 -9.084 -12.824 1.00 63.69 187 MET A CA 1
ATOM 1370 C C . MET A 1 187 ? 11.084 -8.826 -12.628 1.00 63.69 187 MET A C 1
ATOM 1372 O O . MET A 1 187 ? 11.671 -8.074 -13.399 1.00 63.69 187 MET A O 1
ATOM 1376 N N . GLY A 1 188 ? 11.719 -9.467 -11.639 1.00 66.38 188 GLY A N 1
ATOM 1377 C CA . GLY A 1 188 ? 13.172 -9.366 -11.452 1.00 66.38 188 GLY A CA 1
ATOM 1378 C C . GLY A 1 188 ? 13.971 -9.954 -12.622 1.00 66.38 188 GLY A C 1
ATOM 1379 O O . GLY A 1 188 ? 15.008 -9.412 -12.992 1.00 66.38 188 GLY A O 1
ATOM 1380 N N . GLN A 1 189 ? 13.460 -11.015 -13.258 1.00 65.88 189 GLN A N 1
ATOM 1381 C CA . GLN A 1 189 ? 14.110 -11.636 -14.419 1.00 65.88 189 GLN A CA 1
ATOM 1382 C C . GLN A 1 189 ? 14.007 -10.770 -15.688 1.00 65.88 189 GLN A C 1
ATOM 1384 O O . GLN A 1 189 ? 14.939 -10.744 -16.495 1.00 65.88 189 GLN A O 1
ATOM 1389 N N . GLU A 1 190 ? 12.910 -10.027 -15.866 1.00 60.09 190 GLU A N 1
ATOM 1390 C CA . GLU A 1 190 ? 12.730 -9.122 -17.011 1.00 60.09 190 GLU A CA 1
ATOM 1391 C C . GLU A 1 190 ? 13.657 -7.892 -16.936 1.00 60.09 190 GLU A C 1
ATOM 1393 O O . GLU A 1 190 ? 14.239 -7.498 -17.952 1.00 60.09 190 GLU A O 1
ATOM 1398 N N . GLU A 1 191 ? 13.882 -7.330 -15.743 1.00 59.50 191 GLU A N 1
ATOM 1399 C CA . GLU A 1 191 ? 14.807 -6.202 -15.537 1.00 59.50 191 GLU A CA 1
ATOM 1400 C C . GLU A 1 191 ? 16.279 -6.596 -15.799 1.00 59.50 191 GLU A C 1
ATOM 1402 O O . GLU A 1 191 ? 17.010 -5.847 -16.452 1.00 59.50 191 GLU A O 1
ATOM 1407 N N . GLU A 1 192 ? 16.707 -7.801 -15.399 1.00 59.22 192 GLU A N 1
ATOM 1408 C CA . GLU A 1 192 ? 18.054 -8.326 -15.695 1.00 59.22 192 GLU A CA 1
ATOM 1409 C C . GLU A 1 192 ? 18.267 -8.602 -17.191 1.00 59.22 192 GLU A C 1
ATOM 1411 O O . GLU A 1 192 ? 19.315 -8.268 -17.753 1.00 59.22 192 GLU A O 1
ATOM 1416 N N . SER A 1 193 ? 17.259 -9.157 -17.869 1.00 56.84 193 SER A N 1
ATOM 1417 C CA . SER A 1 193 ? 17.335 -9.443 -19.309 1.00 56.84 193 SER A CA 1
ATOM 1418 C C . SER A 1 193 ? 17.353 -8.183 -20.187 1.00 56.84 193 SER A C 1
ATOM 1420 O O . SER A 1 193 ? 17.916 -8.204 -21.281 1.00 56.84 193 SER A O 1
ATOM 1422 N N . SER A 1 194 ? 16.817 -7.066 -19.686 1.00 58.38 194 SER A N 1
ATOM 1423 C CA . SER A 1 194 ? 16.802 -5.773 -20.385 1.00 58.38 194 SER A CA 1
ATOM 1424 C C . SER A 1 194 ? 18.126 -5.005 -20.263 1.00 58.38 194 SER A C 1
ATOM 1426 O O . SER A 1 194 ? 18.439 -4.176 -21.114 1.00 58.38 194 SER A O 1
ATOM 1428 N N . SER A 1 195 ? 18.925 -5.285 -19.226 1.00 52.88 195 SER A N 1
ATOM 1429 C CA . SER A 1 195 ? 20.216 -4.623 -18.973 1.00 52.88 195 SER A CA 1
ATOM 1430 C C . SER A 1 195 ? 21.398 -5.317 -19.674 1.00 52.88 195 SER A C 1
ATOM 1432 O O . SER A 1 195 ? 22.411 -4.690 -19.980 1.00 52.88 195 SER A O 1
ATOM 1434 N N . ALA A 1 196 ? 21.269 -6.606 -20.007 1.00 56.28 196 ALA A N 1
ATOM 1435 C CA . ALA A 1 196 ? 22.344 -7.398 -20.616 1.00 56.28 196 ALA A CA 1
ATOM 1436 C C . ALA A 1 196 ? 22.449 -7.294 -22.158 1.00 56.28 196 ALA A C 1
ATOM 1438 O O . ALA A 1 196 ? 23.301 -7.944 -22.763 1.00 56.28 196 ALA A O 1
ATOM 1439 N N . GLY A 1 197 ? 21.599 -6.498 -22.815 1.00 57.38 197 GLY A N 1
ATOM 1440 C CA . GLY A 1 197 ? 21.430 -6.505 -24.272 1.00 57.38 197 GLY A CA 1
ATOM 1441 C C . GLY A 1 197 ? 21.872 -5.233 -24.995 1.00 57.38 197 GLY A C 1
ATOM 1442 O O . GLY A 1 197 ? 21.075 -4.673 -25.737 1.00 57.38 197 GLY A O 1
ATOM 1443 N N . SER A 1 198 ? 23.107 -4.754 -24.809 1.00 52.44 198 SER A N 1
ATOM 1444 C CA . SER A 1 198 ? 23.700 -3.786 -25.752 1.00 52.44 198 SER A CA 1
ATOM 1445 C C . SER A 1 198 ? 25.229 -3.856 -25.754 1.00 52.44 198 SER A C 1
ATOM 1447 O O . SER A 1 198 ? 25.934 -2.999 -25.227 1.00 52.44 198 SER A O 1
ATOM 1449 N N . SER A 1 199 ? 25.750 -4.933 -26.336 1.00 53.44 199 SER A N 1
ATOM 1450 C CA . SER A 1 199 ? 27.131 -5.001 -26.813 1.00 53.44 199 SER A CA 1
ATOM 1451 C C . SER A 1 199 ? 27.073 -5.410 -28.280 1.00 53.44 199 SER A C 1
ATOM 1453 O O . SER A 1 199 ? 27.339 -6.554 -28.636 1.00 53.44 199 SER A O 1
ATOM 1455 N N . ASP A 1 200 ? 26.594 -4.489 -29.119 1.00 57.09 200 ASP A N 1
ATOM 1456 C CA . ASP A 1 200 ? 26.606 -4.677 -30.567 1.00 57.09 200 ASP A CA 1
ATOM 1457 C C . ASP A 1 200 ? 27.962 -4.203 -31.101 1.00 57.09 200 ASP A C 1
ATOM 1459 O O . ASP A 1 200 ? 28.279 -3.010 -31.146 1.00 57.09 200 ASP A O 1
ATOM 1463 N N . GLY A 1 201 ? 28.807 -5.189 -31.397 1.00 60.09 201 GLY A N 1
ATOM 1464 C CA . GLY A 1 201 ? 30.121 -5.027 -31.993 1.00 60.09 201 GLY A CA 1
ATOM 1465 C C . GLY A 1 201 ? 29.996 -4.641 -33.462 1.00 60.09 201 GLY A C 1
ATO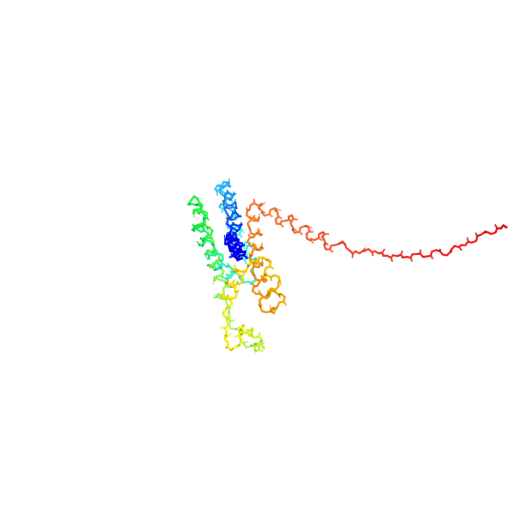M 1466 O O . GLY A 1 201 ? 29.770 -5.482 -34.325 1.00 60.09 201 GLY A O 1
ATOM 1467 N N . GLY A 1 202 ? 30.191 -3.356 -33.751 1.00 60.34 202 GLY A N 1
ATOM 1468 C C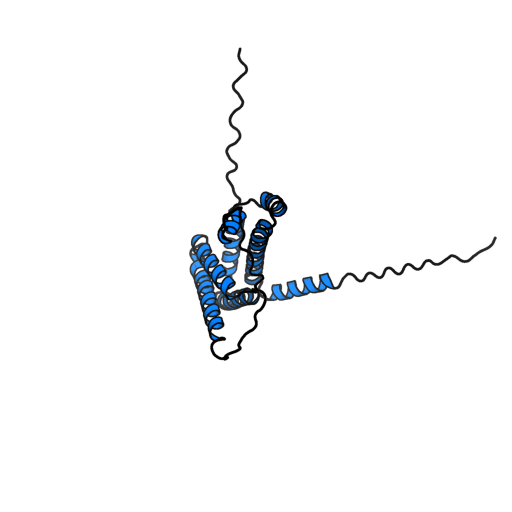A . GLY A 1 202 ? 30.358 -2.850 -35.110 1.00 60.34 202 GLY A CA 1
ATOM 1469 C C . GLY A 1 202 ? 31.801 -2.994 -35.595 1.00 60.34 202 GLY A C 1
ATOM 1470 O O . GLY A 1 202 ? 32.542 -2.014 -35.632 1.00 60.34 202 GLY A O 1
ATOM 1471 N N . GLU A 1 203 ? 32.209 -4.200 -35.984 1.00 62.16 203 GLU A N 1
ATOM 1472 C CA . GLU A 1 203 ? 33.445 -4.436 -36.739 1.00 62.16 203 GLU A CA 1
ATOM 1473 C C . GLU A 1 203 ? 33.192 -4.206 -38.240 1.00 62.16 203 GLU A C 1
ATOM 1475 O O . GLU A 1 203 ? 32.721 -5.071 -38.974 1.00 62.16 203 GLU A O 1
ATOM 1480 N N . SER A 1 204 ? 33.492 -2.990 -38.706 1.00 60.44 204 SER A N 1
ATOM 1481 C CA . SER A 1 204 ? 33.477 -2.635 -40.129 1.00 60.44 204 SER A CA 1
ATOM 1482 C C . SER A 1 204 ? 34.791 -3.066 -40.785 1.00 60.44 204 SER A C 1
ATOM 1484 O O . SER A 1 204 ? 35.800 -2.360 -40.722 1.00 60.44 204 SER A O 1
ATOM 1486 N N . SER A 1 205 ? 34.776 -4.248 -41.402 1.00 66.19 205 SER A N 1
ATOM 1487 C CA . SER A 1 205 ? 35.812 -4.705 -42.332 1.00 66.19 205 SER A CA 1
ATOM 1488 C C . SER A 1 205 ? 35.552 -4.113 -43.718 1.00 66.19 205 SER A C 1
ATOM 1490 O O . SER A 1 205 ? 34.603 -4.495 -44.398 1.00 66.19 205 SER A O 1
ATOM 1492 N N . THR A 1 206 ? 36.399 -3.183 -44.159 1.00 63.75 206 THR A N 1
ATOM 1493 C CA . THR A 1 206 ? 36.446 -2.741 -45.557 1.00 63.75 206 THR A CA 1
ATOM 1494 C C . THR A 1 206 ? 37.472 -3.574 -46.322 1.00 63.75 206 THR A C 1
ATOM 1496 O O . THR A 1 206 ? 38.673 -3.314 -46.306 1.00 63.75 206 THR A O 1
ATOM 1499 N N . GLU A 1 207 ? 36.982 -4.602 -47.01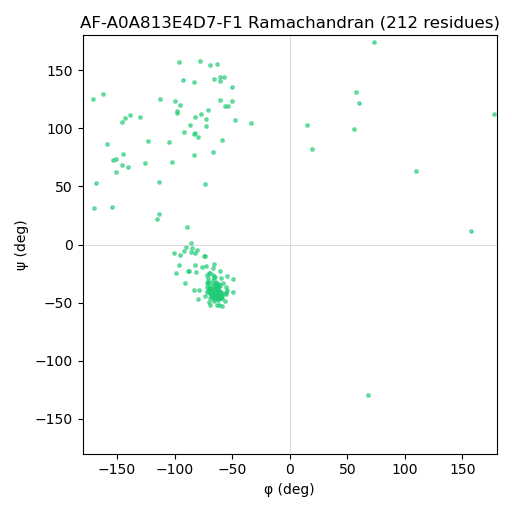3 1.00 62.03 207 GLU A N 1
ATOM 1500 C CA . GLU A 1 207 ? 37.752 -5.368 -47.991 1.00 62.03 207 GLU A CA 1
ATOM 1501 C C . GLU A 1 207 ? 37.955 -4.517 -49.256 1.00 62.03 207 GLU A C 1
ATOM 1503 O O . GLU A 1 207 ? 37.027 -4.254 -50.023 1.00 62.03 207 GLU A O 1
ATOM 1508 N N . ALA A 1 208 ? 39.185 -4.046 -49.475 1.00 61.62 208 ALA A N 1
ATOM 1509 C CA . ALA A 1 208 ? 39.575 -3.403 -50.722 1.00 61.62 208 ALA A CA 1
ATOM 1510 C C . ALA A 1 208 ? 39.799 -4.470 -51.808 1.00 61.62 208 ALA A C 1
ATOM 1512 O O . ALA A 1 208 ? 40.730 -5.272 -51.756 1.00 61.62 208 ALA A O 1
ATOM 1513 N N . SER A 1 209 ? 38.900 -4.439 -52.788 1.00 66.94 209 SER A N 1
ATOM 1514 C CA . SER A 1 209 ? 38.812 -5.277 -53.981 1.00 66.94 209 SER A CA 1
ATOM 1515 C C . SER A 1 209 ? 40.124 -5.378 -54.773 1.00 66.94 209 SER A C 1
ATOM 1517 O O . SER A 1 209 ? 40.655 -4.384 -55.269 1.00 66.94 209 SER A O 1
ATOM 1519 N N . SER A 1 210 ? 40.588 -6.614 -54.967 1.00 66.19 210 SER A N 1
ATOM 1520 C CA . SER A 1 210 ? 41.690 -6.994 -55.853 1.00 66.19 210 SER A CA 1
ATOM 1521 C C . SER A 1 210 ? 41.149 -7.503 -57.199 1.00 66.19 210 SER A C 1
ATOM 1523 O O . SER A 1 210 ? 40.473 -8.522 -57.236 1.00 66.19 210 SER A O 1
ATOM 1525 N N . GLY A 1 211 ? 41.446 -6.763 -58.276 1.00 60.31 211 GLY A N 1
ATOM 1526 C CA . GLY A 1 211 ? 41.817 -7.232 -59.628 1.00 60.31 211 GLY A CA 1
ATOM 1527 C C . GLY A 1 211 ? 40.914 -8.153 -60.477 1.00 60.31 211 GLY A C 1
ATOM 1528 O O . GLY A 1 211 ? 40.560 -9.248 -60.063 1.00 60.31 211 GLY A O 1
ATOM 1529 N N . CYS A 1 212 ? 40.706 -7.764 -61.748 1.00 53.22 212 CYS A N 1
ATOM 1530 C CA . CYS A 1 212 ? 40.974 -8.532 -62.998 1.00 53.22 212 CYS A CA 1
ATOM 1531 C C . CYS A 1 212 ? 40.498 -7.687 -64.208 1.00 53.22 212 CYS A C 1
ATOM 1533 O O . CYS A 1 212 ? 39.359 -7.242 -64.220 1.00 53.22 212 CYS A O 1
ATOM 1535 N N . HIS A 1 213 ? 41.377 -7.182 -65.086 1.00 46.69 213 HIS A N 1
ATOM 1536 C CA . HIS A 1 213 ? 41.953 -7.802 -66.302 1.00 46.69 213 HIS A CA 1
ATOM 1537 C C . HIS A 1 213 ? 40.941 -8.206 -67.390 1.00 46.69 213 HIS A C 1
ATOM 1539 O O . HIS A 1 213 ? 40.067 -9.037 -67.158 1.00 46.69 213 HIS A O 1
ATOM 1545 N N . GLY A 1 214 ? 41.156 -7.638 -68.584 1.00 49.31 214 GLY A N 1
ATOM 1546 C CA . GLY A 1 214 ? 40.435 -7.849 -69.839 1.00 49.31 214 GLY A CA 1
ATOM 1547 C C . GLY A 1 214 ? 40.724 -6.714 -70.808 1.00 49.31 214 GLY A C 1
ATOM 1548 O O . GLY A 1 214 ? 39.874 -5.805 -70.877 1.00 49.31 214 GLY A O 1
#

Secondary structure (DSSP, 8-state):
-----------------TTSHHHHHHHHHHHHHHHS-HHHHHHHHHHHHHHHHHTSS-HHHHHHHHHHHHHHHHHHS-GGGHHHHHHHHHHHHHHHHHHTTSSSS--------------PPPEETTEEPPHHHHHHHHTTS-HHHHHHHHHH-TTHHHHHHHHHHHHHHHHHHHHHHHH-HHHHHHHHHHHHHHHS------------------